Protein AF-0000000068845539 (afdb_homodimer)

Foldseek 3Di:
DDPPPVPPDDDKDKDKDKDAQAFAADPCLLVVHDDPDPDDPHDNDCVRASVSVVLVLLLPAQAEKEWQAAFAQAVSVLVSQLVCVVNVHQYEYEYAPVRCPDPRGCNVVQCPRHNYHYFHQPDDVDTSHFGWMAGNLFKIKGWNAGNHPCSHHPDIIMIMIIGPPNPVSVVVVVVSVVSVVVRD/DDDPPVPPDDDKDKDKFKDAAAFAADPCLLVVHDDPDPDDPHDNDCVRASVSVVLVLLLPAQAEKEWQAAFAQAVSVLVSQLVCVVNVHQYEYEYAPVRCPDPRGCNVVQCPRHNYHYFHLPDDVDTSHFGWMAGNLFKIKGWNAHNHPCSHHPDIIMIMIIGPPNPVSVVVVVVSVVSVVVRD

pLDDT: mean 90.89, std 14.42, range [26.91, 98.88]

Organism: Emiliania huxleyi (strain CCMP1516) (NCBI:txid280463)

Structure (mmCIF, N/CA/C/O backbone):
data_AF-0000000068845539-model_v1
#
loop_
_entity.id
_entity.type
_entity.pdbx_description
1 polymer 'Mitochondrial cardiolipin hydrolase'
#
loop_
_atom_site.group_PDB
_atom_site.id
_atom_site.type_symbol
_atom_site.label_atom_id
_atom_site.label_alt_id
_atom_site.label_comp_id
_atom_site.label_asym_id
_atom_site.label_entity_id
_atom_site.label_seq_id
_atom_site.pdbx_PDB_ins_code
_atom_site.Cartn_x
_atom_site.Cartn_y
_atom_site.Cartn_z
_atom_site.occupancy
_atom_site.B_iso_or_equiv
_atom_site.auth_seq_id
_atom_site.auth_comp_id
_atom_site.auth_asym_id
_atom_site.auth_atom_id
_atom_site.pdbx_PDB_model_num
ATOM 1 N N . MET A 1 1 ? -0.002 -26.969 41.156 1 27.47 1 MET A N 1
ATOM 2 C CA . MET A 1 1 ? 0.157 -25.594 40.688 1 27.47 1 MET A CA 1
ATOM 3 C C . MET A 1 1 ? 0.101 -25.516 39.188 1 27.47 1 MET A C 1
ATOM 5 O O . MET A 1 1 ? 0.912 -26.156 38.5 1 27.47 1 MET A O 1
ATOM 9 N N . GLY A 1 2 ? -1.091 -25.406 38.531 1 30.97 2 GLY A N 1
ATOM 10 C CA . GLY A 1 2 ? -1.453 -25.562 37.125 1 30.97 2 GLY A CA 1
ATOM 11 C C . GLY A 1 2 ? -0.935 -24.438 36.25 1 30.97 2 GLY A C 1
ATOM 12 O O . GLY A 1 2 ? -1.212 -23.266 36.5 1 30.97 2 GLY A O 1
ATOM 13 N N . ALA A 1 3 ? 0.259 -24.531 35.656 1 31.83 3 ALA A N 1
ATOM 14 C CA . ALA A 1 3 ? 0.849 -23.641 34.688 1 31.83 3 ALA A CA 1
ATOM 15 C C . ALA A 1 3 ? -0.142 -23.344 33.562 1 31.83 3 ALA A C 1
ATOM 17 O O . ALA A 1 3 ? -0.602 -24.25 32.875 1 31.83 3 ALA A O 1
ATOM 18 N N . CYS A 1 4 ? -1.078 -22.438 33.75 1 31.3 4 CYS A N 1
ATOM 19 C CA . CYS A 1 4 ? -1.944 -21.906 32.719 1 31.3 4 CYS A CA 1
ATOM 20 C C . CYS A 1 4 ? -1.13 -21.5 31.484 1 31.3 4 CYS A C 1
ATOM 22 O O . CYS A 1 4 ? -0.447 -20.469 31.516 1 31.3 4 CYS A O 1
ATOM 24 N N . LEU A 1 5 ? -0.564 -22.359 30.766 1 30.56 5 LEU A N 1
ATOM 25 C CA . LEU A 1 5 ? 0.134 -22.109 29.516 1 30.56 5 LEU A CA 1
ATOM 26 C C . LEU A 1 5 ? -0.761 -21.375 28.531 1 30.56 5 LEU A C 1
ATOM 28 O O . LEU A 1 5 ? -1.795 -21.891 28.109 1 30.56 5 LEU A O 1
ATOM 32 N N . SER A 1 6 ? -1.13 -20.172 28.797 1 38.31 6 SER A N 1
ATOM 33 C CA . SER A 1 6 ? -1.85 -19.359 27.812 1 38.31 6 SER A CA 1
ATOM 34 C C . SER A 1 6 ? -1.287 -19.547 26.422 1 38.31 6 SER A C 1
ATOM 36 O O . SER A 1 6 ? -0.101 -19.312 26.172 1 38.31 6 SER A O 1
ATOM 38 N N . ILE A 1 7 ? -1.643 -20.562 25.75 1 38.97 7 ILE A N 1
ATOM 39 C CA . ILE A 1 7 ? -1.306 -20.969 24.391 1 38.97 7 ILE A CA 1
ATOM 40 C C . ILE A 1 7 ? -1.583 -19.812 23.422 1 38.97 7 ILE A C 1
ATOM 42 O O . ILE A 1 7 ? -2.713 -19.641 22.969 1 38.97 7 ILE A O 1
ATOM 46 N N . ALA A 1 8 ? -1.153 -18.734 23.812 1 43.97 8 ALA A N 1
ATOM 47 C CA . ALA A 1 8 ? -1.311 -17.641 22.844 1 43.97 8 ALA A CA 1
ATOM 48 C C . ALA A 1 8 ? -0.852 -18.078 21.453 1 43.97 8 ALA A C 1
ATOM 50 O O . ALA A 1 8 ? 0.174 -18.75 21.312 1 43.97 8 ALA A O 1
ATOM 51 N N . GLY A 1 9 ? -1.733 -18.422 20.609 1 50.78 9 GLY A N 1
ATOM 52 C CA . GLY A 1 9 ? -1.377 -18.781 19.234 1 50.78 9 GLY A CA 1
ATOM 53 C C . GLY A 1 9 ? -0.26 -17.922 18.672 1 50.78 9 GLY A C 1
ATOM 54 O O . GLY A 1 9 ? 0.133 -16.922 19.281 1 50.78 9 GLY A O 1
ATOM 55 N N . PRO A 1 10 ? 0.421 -18.578 17.828 1 59.12 10 PRO A N 1
ATOM 56 C CA . PRO A 1 10 ? 1.58 -17.875 17.281 1 59.12 10 PRO A CA 1
ATOM 57 C C . PRO A 1 10 ? 1.23 -16.484 16.766 1 59.12 10 PRO A C 1
ATOM 59 O O . PRO A 1 10 ? 0.095 -16.234 16.359 1 59.12 10 PRO A O 1
ATOM 62 N N . LEU A 1 11 ? 1.991 -15.484 17.047 1 68.75 11 LEU A N 1
ATOM 63 C CA . LEU A 1 11 ? 1.878 -14.109 16.578 1 68.75 11 LEU A CA 1
ATOM 64 C C . LEU A 1 11 ? 1.738 -14.062 15.062 1 68.75 11 LEU A C 1
ATOM 66 O O . LEU A 1 11 ? 2.336 -14.883 14.359 1 68.75 11 LEU A O 1
ATOM 70 N N . PRO A 1 12 ? 0.832 -13.297 14.633 1 80.69 12 PRO A N 1
ATOM 71 C CA . PRO A 1 12 ? 0.736 -13.141 13.18 1 80.69 12 PRO A CA 1
ATOM 72 C C . PRO A 1 12 ? 2.09 -12.891 12.516 1 80.69 12 PRO A C 1
ATOM 74 O O . PRO A 1 12 ? 2.959 -12.242 13.117 1 80.69 12 PRO A O 1
ATOM 77 N N . GLN A 1 13 ? 2.207 -13.492 11.398 1 89.19 13 GLN A N 1
ATOM 78 C CA . GLN A 1 13 ? 3.348 -13.203 10.539 1 89.19 13 GLN A CA 1
ATOM 79 C C . GLN A 1 13 ? 2.998 -12.148 9.5 1 89.19 13 GLN A C 1
ATOM 81 O O . GLN A 1 13 ? 2.037 -12.305 8.742 1 89.19 13 GLN A O 1
ATOM 86 N N . GLN A 1 14 ? 3.768 -11.117 9.516 1 95.62 14 GLN A N 1
ATOM 87 C CA . GLN A 1 14 ? 3.471 -10.008 8.609 1 95.62 14 GLN A CA 1
ATOM 88 C C . GLN A 1 14 ? 4.738 -9.492 7.945 1 95.62 14 GLN A C 1
ATOM 90 O O . GLN A 1 14 ? 5.801 -9.445 8.57 1 95.62 14 GLN A O 1
ATOM 95 N N . ARG A 1 15 ? 4.609 -9.164 6.707 1 97.06 15 ARG A N 1
ATOM 96 C CA . ARG A 1 15 ? 5.691 -8.516 5.973 1 97.06 15 ARG A CA 1
ATOM 97 C C . ARG A 1 15 ? 5.145 -7.688 4.812 1 97.06 15 ARG A C 1
ATOM 99 O O . ARG A 1 15 ? 3.996 -7.859 4.406 1 97.06 15 ARG A O 1
ATOM 106 N N . ALA A 1 16 ? 5.996 -6.84 4.332 1 98.69 16 ALA A N 1
ATOM 107 C CA . ALA A 1 16 ? 5.613 -5.977 3.217 1 98.69 16 ALA A CA 1
ATOM 108 C C . ALA A 1 16 ? 6.516 -6.207 2.01 1 98.69 16 ALA A C 1
ATOM 110 O O . ALA A 1 16 ? 7.684 -6.582 2.16 1 98.69 16 ALA A O 1
ATOM 111 N N . LEU A 1 17 ? 6.012 -6.02 0.882 1 98.69 17 LEU A N 1
ATOM 112 C CA . LEU A 1 17 ? 6.719 -5.926 -0.389 1 98.69 17 LEU A CA 1
ATOM 113 C C . LEU A 1 17 ? 6.559 -4.539 -0.999 1 98.69 17 LEU A C 1
ATOM 115 O O . LEU A 1 17 ? 5.48 -3.947 -0.936 1 98.69 17 LEU A O 1
ATOM 119 N N . PHE A 1 18 ? 7.633 -4.086 -1.565 1 98.69 18 PHE A N 1
ATOM 120 C CA . PHE A 1 18 ? 7.578 -2.771 -2.191 1 98.69 18 PHE A CA 1
ATOM 121 C C . PHE A 1 18 ? 8.055 -2.842 -3.639 1 98.69 18 PHE A C 1
ATOM 123 O O . PHE A 1 18 ? 8.898 -3.666 -3.982 1 98.69 18 PHE A O 1
ATOM 130 N N . PHE A 1 19 ? 7.48 -1.982 -4.465 1 98.12 19 PHE A N 1
ATOM 131 C CA . PHE A 1 19 ? 7.805 -1.825 -5.879 1 98.12 19 PHE A CA 1
ATOM 132 C C . PHE A 1 19 ? 8.266 -0.401 -6.172 1 98.12 19 PHE A C 1
ATOM 134 O O . PHE A 1 19 ? 8.016 0.511 -5.379 1 98.12 19 PHE A O 1
ATOM 141 N N . PRO A 1 20 ? 8.914 -0.217 -7.184 1 97.31 20 PRO A N 1
ATOM 142 C CA . PRO A 1 20 ? 9.055 -1.126 -8.32 1 97.31 20 PRO A CA 1
ATOM 143 C C . PRO A 1 20 ? 10.211 -2.111 -8.156 1 97.31 20 PRO A C 1
ATOM 145 O O . PRO A 1 20 ? 11.125 -1.867 -7.359 1 97.31 20 PRO A O 1
ATOM 148 N N . ASP A 1 21 ? 10.055 -3.316 -8.922 1 98.06 21 ASP A N 1
ATOM 149 C CA . ASP A 1 21 ? 11.188 -4.207 -9.156 1 98.06 21 ASP A CA 1
ATOM 150 C C . ASP A 1 21 ? 12.102 -3.656 -10.25 1 98.06 21 ASP A C 1
ATOM 152 O O . ASP A 1 21 ? 11.664 -2.875 -11.094 1 98.06 21 ASP A O 1
ATOM 156 N N . ARG A 1 22 ? 13.266 -4.031 -10.211 1 96.44 22 ARG A N 1
ATOM 157 C CA . ARG A 1 22 ? 14.227 -3.588 -11.219 1 96.44 22 ARG A CA 1
ATOM 158 C C . ARG A 1 22 ? 13.938 -4.234 -12.57 1 96.44 22 ARG A C 1
ATOM 160 O O . ARG A 1 22 ? 14.172 -3.631 -13.617 1 96.44 22 ARG A O 1
ATOM 167 N N . ALA A 1 23 ? 13.508 -5.504 -12.523 1 97.38 23 ALA A N 1
ATOM 168 C CA . ALA A 1 23 ? 13.227 -6.266 -13.742 1 97.38 23 ALA A CA 1
ATOM 169 C C . ALA A 1 23 ? 12.164 -7.332 -13.492 1 97.38 23 ALA A C 1
ATOM 171 O O . ALA A 1 23 ? 11.898 -7.695 -12.344 1 97.38 23 ALA A O 1
ATOM 172 N N . MET A 1 24 ? 11.594 -7.691 -14.578 1 97.62 24 MET A N 1
ATOM 173 C CA . MET A 1 24 ? 10.719 -8.852 -14.477 1 97.62 24 MET A CA 1
ATOM 174 C C . MET A 1 24 ? 11.516 -10.109 -14.148 1 97.62 24 MET A C 1
ATOM 176 O O . MET A 1 24 ? 12.703 -10.195 -14.453 1 97.62 24 MET A O 1
ATOM 180 N N . PRO A 1 25 ? 10.867 -11.156 -13.562 1 97.38 25 PRO A N 1
ATOM 181 C CA . PRO A 1 25 ? 11.578 -12.391 -13.234 1 97.38 25 PRO A CA 1
ATOM 182 C C . PRO A 1 25 ? 11.867 -13.25 -14.469 1 97.38 25 PRO A C 1
ATOM 184 O O . PRO A 1 25 ? 11.039 -13.32 -15.383 1 97.38 25 PRO A O 1
ATOM 187 N N . CYS A 1 26 ? 13.016 -13.914 -14.352 1 97.25 26 CYS A N 1
ATOM 188 C CA . CYS A 1 26 ? 13.344 -14.922 -15.359 1 97.25 26 CYS A CA 1
ATOM 189 C C . CYS A 1 26 ? 12.383 -16.094 -15.273 1 97.25 26 CYS A C 1
ATOM 191 O O . CYS A 1 26 ? 12.133 -16.625 -14.195 1 97.25 26 CYS A O 1
ATOM 193 N N . ARG A 1 27 ? 11.938 -16.453 -16.469 1 93.19 27 ARG A N 1
ATOM 194 C CA . ARG A 1 27 ? 10.953 -17.531 -16.516 1 93.19 27 ARG A CA 1
ATOM 195 C C . ARG A 1 27 ? 11.523 -18.828 -15.953 1 93.19 27 ARG A C 1
ATOM 197 O O . ARG A 1 27 ? 10.828 -19.578 -15.273 1 93.19 27 ARG A O 1
ATOM 204 N N . GLN A 1 28 ? 12.758 -19.141 -16.203 1 94.31 28 GLN A N 1
ATOM 205 C CA . GLN A 1 28 ? 13.422 -20.328 -15.68 1 94.31 28 GLN A CA 1
ATOM 206 C C . GLN A 1 28 ? 13.586 -20.25 -14.164 1 94.31 28 GLN A C 1
ATOM 208 O O . GLN A 1 28 ? 13.406 -21.234 -13.461 1 94.31 28 GLN A O 1
ATOM 213 N N . ALA A 1 29 ? 13.93 -19.078 -13.758 1 93.81 29 ALA A N 1
ATOM 214 C CA . ALA A 1 29 ? 14.078 -18.875 -12.32 1 93.81 29 ALA A CA 1
ATOM 215 C C . ALA A 1 29 ? 12.758 -19.109 -11.594 1 93.81 29 ALA A C 1
ATOM 217 O O . ALA A 1 29 ? 12.734 -19.656 -10.484 1 93.81 29 ALA A O 1
ATOM 218 N N . LEU A 1 30 ? 11.703 -18.672 -12.195 1 94.19 30 LEU A N 1
ATOM 219 C CA . LEU A 1 30 ? 10.391 -18.859 -11.594 1 94.19 30 LEU A CA 1
ATOM 220 C C . LEU A 1 30 ? 10.062 -20.344 -11.445 1 94.19 30 LEU A C 1
ATOM 222 O O . LEU A 1 30 ? 9.359 -20.734 -10.516 1 94.19 30 LEU A O 1
ATOM 226 N N . LYS A 1 31 ? 10.633 -21.109 -12.336 1 91.5 31 LYS A N 1
ATOM 227 C CA . LYS A 1 31 ? 10.375 -22.547 -12.312 1 91.5 31 LYS A CA 1
ATOM 228 C C . LYS A 1 31 ? 11.414 -23.281 -11.461 1 91.5 31 LYS A C 1
ATOM 230 O O . LYS A 1 31 ? 11.398 -24.5 -11.367 1 91.5 31 LYS A O 1
ATOM 235 N N . GLY A 1 32 ? 12.297 -22.547 -10.93 1 90.69 32 GLY A N 1
ATOM 236 C CA . GLY A 1 32 ? 13.359 -23.156 -10.141 1 90.69 32 GLY A CA 1
ATOM 237 C C . GLY A 1 32 ? 14.406 -23.844 -10.984 1 90.69 32 GLY A C 1
ATOM 238 O O . GLY A 1 32 ? 15.086 -24.766 -10.516 1 90.69 32 GLY A O 1
ATOM 239 N N . GLN A 1 33 ? 14.508 -23.516 -12.242 1 92.5 33 GLN A N 1
ATOM 240 C CA . GLN A 1 33 ? 15.461 -24.094 -13.188 1 92.5 33 GLN A CA 1
ATOM 241 C C . GLN A 1 33 ? 16.578 -23.109 -13.516 1 92.5 33 GLN A C 1
ATOM 243 O O . GLN A 1 33 ? 16.406 -21.906 -13.391 1 92.5 33 GLN A O 1
ATOM 248 N N . PRO A 1 34 ? 17.688 -23.703 -13.883 1 91.88 34 PRO A N 1
ATOM 249 C CA . PRO A 1 34 ? 18.781 -22.812 -14.273 1 91.88 34 PRO A CA 1
ATOM 250 C C . PRO A 1 34 ? 18.5 -22.062 -15.57 1 91.88 34 PRO A C 1
ATOM 252 O O . PRO A 1 34 ? 17.938 -22.641 -16.5 1 91.88 34 PRO A O 1
ATOM 255 N N . CYS A 1 35 ? 18.875 -20.766 -15.531 1 92.5 35 CYS A N 1
ATOM 256 C CA . CYS A 1 35 ? 18.75 -19.938 -16.734 1 92.5 35 CYS A CA 1
ATOM 257 C C . CYS A 1 35 ? 19.844 -20.266 -17.734 1 92.5 35 CYS A C 1
ATOM 259 O O . CYS A 1 35 ? 21.016 -20.359 -17.359 1 92.5 35 CYS A O 1
ATOM 261 N N . ARG A 1 36 ? 19.438 -20.375 -19.125 1 89.69 36 ARG A N 1
ATOM 262 C CA . ARG A 1 36 ? 20.406 -20.75 -20.156 1 89.69 36 ARG A CA 1
ATOM 263 C C . ARG A 1 36 ? 20.938 -19.531 -20.891 1 89.69 36 ARG A C 1
ATOM 265 O O . ARG A 1 36 ? 21.859 -19.641 -21.703 1 89.69 36 ARG A O 1
ATOM 272 N N . ARG A 1 37 ? 20.453 -18.438 -20.516 1 91.94 37 ARG A N 1
ATOM 273 C CA . ARG A 1 37 ? 20.906 -17.203 -21.188 1 91.94 37 ARG A CA 1
ATOM 274 C C . ARG A 1 37 ? 22.141 -16.641 -20.5 1 91.94 37 ARG A C 1
ATOM 276 O O . ARG A 1 37 ? 22.172 -16.5 -19.281 1 91.94 37 ARG A O 1
ATOM 283 N N . LYS A 1 38 ? 23.125 -16.375 -21.234 1 88.31 38 LYS A N 1
ATOM 284 C CA . LYS A 1 38 ? 24.375 -15.844 -20.703 1 88.31 38 LYS A CA 1
ATOM 285 C C . LYS A 1 38 ? 24.203 -14.422 -20.188 1 88.31 38 LYS A C 1
ATOM 287 O O . LYS A 1 38 ? 24.828 -14.031 -19.203 1 88.31 38 LYS A O 1
ATOM 292 N N . HIS A 1 39 ? 23.312 -13.633 -20.766 1 92 39 HIS A N 1
ATOM 293 C CA . HIS A 1 39 ? 23.094 -12.242 -20.375 1 92 39 HIS A CA 1
ATOM 294 C C . HIS A 1 39 ? 21.594 -11.953 -20.203 1 92 39 HIS A C 1
ATOM 296 O O . HIS A 1 39 ? 21.078 -10.984 -20.766 1 92 39 HIS A O 1
ATOM 302 N N . CYS A 1 40 ? 21.125 -12.734 -19.281 1 94.81 40 CYS A N 1
ATOM 303 C CA . CYS A 1 40 ? 19.703 -12.555 -19.031 1 94.81 40 CYS A CA 1
ATOM 304 C C . CYS A 1 40 ? 19.453 -11.273 -18.25 1 94.81 40 CYS A C 1
ATOM 306 O O . CYS A 1 40 ? 20.047 -11.062 -17.188 1 94.81 40 CYS A O 1
ATOM 308 N N . THR A 1 41 ? 18.547 -10.352 -18.75 1 94.88 41 THR A N 1
ATOM 309 C CA . THR A 1 41 ? 18.266 -9.07 -18.109 1 94.88 41 THR A CA 1
ATOM 310 C C . THR A 1 41 ? 17.125 -9.195 -17.109 1 94.88 41 THR A C 1
ATOM 312 O O . THR A 1 41 ? 16.781 -8.227 -16.438 1 94.88 41 THR A O 1
ATOM 315 N N . TYR A 1 42 ? 16.641 -10.398 -17 1 96.12 42 TYR A N 1
ATOM 316 C CA . TYR A 1 42 ? 15.555 -10.641 -16.047 1 96.12 42 TYR A CA 1
ATOM 317 C C . TYR A 1 42 ? 16.109 -10.945 -14.664 1 96.12 42 TYR A C 1
ATOM 319 O O . TYR A 1 42 ? 17.297 -11.234 -14.508 1 96.12 42 TYR A O 1
ATOM 327 N N . GLU A 1 43 ? 15.266 -10.859 -13.617 1 96.62 43 GLU A N 1
ATOM 328 C CA . GLU A 1 43 ? 15.688 -11.086 -12.234 1 96.62 43 GLU A CA 1
ATOM 329 C C . GLU A 1 43 ? 15.68 -12.57 -11.898 1 96.62 43 GLU A C 1
ATOM 331 O O . GLU A 1 43 ? 14.727 -13.281 -12.219 1 96.62 43 GLU A O 1
ATOM 336 N N . HIS A 1 44 ? 16.766 -13.008 -11.211 1 95.75 44 HIS A N 1
ATOM 337 C CA . HIS A 1 44 ? 16.922 -14.422 -10.891 1 95.75 44 HIS A CA 1
ATOM 338 C C . HIS A 1 44 ? 16.828 -14.664 -9.391 1 95.75 44 HIS A C 1
ATOM 340 O O . HIS A 1 44 ? 16.656 -15.797 -8.945 1 95.75 44 HIS A O 1
ATOM 346 N N . ASP A 1 45 ? 17.016 -13.656 -8.609 1 94.31 45 ASP A N 1
ATOM 347 C CA . ASP A 1 45 ? 17.062 -13.742 -7.152 1 94.31 45 ASP A CA 1
ATOM 348 C C . ASP A 1 45 ? 15.703 -13.383 -6.539 1 94.31 45 ASP A C 1
ATOM 350 O O . ASP A 1 45 ? 15.32 -12.211 -6.523 1 94.31 45 ASP A O 1
ATOM 354 N N . ALA A 1 46 ? 15.078 -14.359 -5.938 1 93.56 46 ALA A N 1
ATOM 355 C CA . ALA A 1 46 ? 13.758 -14.172 -5.352 1 93.56 46 ALA A CA 1
ATOM 356 C C . ALA A 1 46 ? 13.789 -13.125 -4.246 1 93.56 46 ALA A C 1
ATOM 358 O O . ALA A 1 46 ? 12.812 -12.406 -4.031 1 93.56 46 ALA A O 1
ATOM 359 N N . SER A 1 47 ? 14.891 -12.992 -3.561 1 93.38 47 SER A N 1
ATOM 360 C CA . SER A 1 47 ? 15.008 -12.031 -2.467 1 93.38 47 SER A CA 1
ATOM 361 C C . SER A 1 47 ? 15.039 -10.602 -2.988 1 93.38 47 SER A C 1
ATOM 363 O O . SER A 1 47 ? 14.789 -9.656 -2.238 1 93.38 47 SER A O 1
ATOM 365 N N . ARG A 1 48 ? 15.242 -10.438 -4.309 1 94.31 48 ARG A N 1
ATOM 366 C CA . ARG A 1 48 ? 15.367 -9.102 -4.887 1 94.31 48 ARG A CA 1
ATOM 367 C C . ARG A 1 48 ? 14.148 -8.75 -5.727 1 94.31 48 ARG A C 1
ATOM 369 O O . ARG A 1 48 ? 14.094 -7.68 -6.336 1 94.31 48 ARG A O 1
ATOM 376 N N . SER A 1 49 ? 13.227 -9.68 -5.77 1 97.81 49 SER A N 1
ATOM 377 C CA . SER A 1 49 ? 12.023 -9.461 -6.566 1 97.81 49 SER A CA 1
ATOM 378 C C . SER A 1 49 ? 10.766 -9.57 -5.715 1 97.81 49 SER A C 1
ATOM 380 O O . SER A 1 49 ? 10.406 -10.656 -5.262 1 97.81 49 SER A O 1
ATOM 382 N N . SER A 1 50 ? 10.188 -8.414 -5.516 1 98.62 50 SER A N 1
ATOM 383 C CA . SER A 1 50 ? 8.906 -8.422 -4.816 1 98.62 50 SER A CA 1
ATOM 384 C C . SER A 1 50 ? 7.879 -9.273 -5.551 1 98.62 50 SER A C 1
ATOM 386 O O . SER A 1 50 ? 7.07 -9.961 -4.922 1 98.62 50 SER A O 1
ATOM 388 N N . LEU A 1 51 ? 7.93 -9.234 -6.879 1 98.69 51 LEU A N 1
ATOM 389 C CA . LEU A 1 51 ? 6.988 -10.039 -7.652 1 98.69 51 LEU A CA 1
ATOM 390 C C . LEU A 1 51 ? 7.203 -11.523 -7.398 1 98.69 51 LEU A C 1
ATOM 392 O O . LEU A 1 51 ? 6.242 -12.273 -7.223 1 98.69 51 LEU A O 1
ATOM 396 N N . MET A 1 52 ? 8.453 -11.969 -7.371 1 98.31 52 MET A N 1
ATOM 397 C CA . MET A 1 52 ? 8.727 -13.383 -7.121 1 98.31 52 MET A CA 1
ATOM 398 C C . MET A 1 52 ? 8.211 -13.797 -5.746 1 98.31 52 MET A C 1
ATOM 400 O O . MET A 1 52 ? 7.691 -14.906 -5.578 1 98.31 52 MET A O 1
ATOM 404 N N . GLN A 1 53 ? 8.328 -12.938 -4.848 1 98.25 53 GLN A N 1
ATOM 405 C CA . GLN A 1 53 ? 7.852 -13.227 -3.5 1 98.25 53 GLN A CA 1
ATOM 406 C C . GLN A 1 53 ? 6.328 -13.273 -3.453 1 98.25 53 GLN A C 1
ATOM 408 O O . GLN A 1 53 ? 5.754 -14.117 -2.76 1 98.25 53 GLN A O 1
ATOM 413 N N . LEU A 1 54 ? 5.719 -12.375 -4.125 1 98.56 54 LEU A N 1
ATOM 414 C CA . LEU A 1 54 ? 4.266 -12.391 -4.207 1 98.56 54 LEU A CA 1
ATOM 415 C C . LEU A 1 54 ? 3.768 -13.656 -4.891 1 98.56 54 LEU A C 1
ATOM 417 O O . LEU A 1 54 ? 2.811 -14.281 -4.43 1 98.56 54 LEU A O 1
ATOM 421 N N . LEU A 1 55 ? 4.387 -14.039 -5.938 1 98.5 55 LEU A N 1
ATOM 422 C CA . LEU A 1 55 ? 4.02 -15.242 -6.672 1 98.5 55 LEU A CA 1
ATOM 423 C C . LEU A 1 55 ? 4.156 -16.484 -5.793 1 98.5 55 LEU A C 1
ATOM 425 O O . LEU A 1 55 ? 3.367 -17.422 -5.906 1 98.5 55 LEU A O 1
ATOM 429 N N . ALA A 1 56 ? 5.191 -16.469 -4.949 1 97.75 56 ALA A N 1
ATOM 430 C CA . ALA A 1 56 ? 5.371 -17.594 -4.027 1 97.75 56 ALA A CA 1
ATOM 431 C C . ALA A 1 56 ? 4.195 -17.703 -3.062 1 97.75 56 ALA A C 1
ATOM 433 O O . ALA A 1 56 ? 3.738 -18.812 -2.756 1 97.75 56 ALA A O 1
ATOM 434 N N . VAL A 1 57 ? 3.676 -16.625 -2.564 1 98.06 57 VAL A N 1
ATOM 435 C CA . VAL A 1 57 ? 2.545 -16.609 -1.644 1 98.06 57 VAL A CA 1
ATOM 436 C C . VAL A 1 57 ? 1.298 -17.141 -2.342 1 98.06 57 VAL A C 1
ATOM 438 O O . VAL A 1 57 ? 0.566 -17.953 -1.78 1 98.06 57 VAL A O 1
ATOM 441 N N . ILE A 1 58 ? 1.075 -16.672 -3.562 1 98.19 58 ILE A N 1
ATOM 442 C CA . ILE A 1 58 ? -0.07 -17.141 -4.344 1 98.19 58 ILE A CA 1
ATOM 443 C C . ILE A 1 58 ? 0.075 -18.625 -4.652 1 98.19 58 ILE A C 1
ATOM 445 O O . ILE A 1 58 ? -0.898 -19.375 -4.574 1 98.19 58 ILE A O 1
ATOM 449 N N . GLY A 1 59 ? 1.302 -19 -4.922 1 97.62 59 GLY A N 1
ATOM 450 C CA . GLY A 1 59 ? 1.598 -20.375 -5.258 1 97.62 59 GLY A CA 1
ATOM 451 C C . GLY A 1 59 ? 1.404 -21.328 -4.09 1 97.62 59 GLY A C 1
ATOM 452 O O . GLY A 1 59 ? 1.265 -22.531 -4.285 1 97.62 59 GLY A O 1
ATOM 453 N N . ASP A 1 60 ? 1.327 -20.844 -2.939 1 97.25 60 ASP A N 1
ATOM 454 C CA . ASP A 1 60 ? 1.196 -21.656 -1.736 1 97.25 60 ASP A CA 1
ATOM 455 C C . ASP A 1 60 ? -0.25 -22.109 -1.53 1 97.25 60 ASP A C 1
ATOM 457 O O . ASP A 1 60 ? -0.524 -22.984 -0.704 1 97.25 60 ASP A O 1
ATOM 461 N N . ALA A 1 61 ? -1.173 -21.547 -2.283 1 98.5 61 ALA A N 1
ATOM 462 C CA . ALA A 1 61 ? -2.572 -21.938 -2.15 1 98.5 61 ALA A CA 1
ATOM 463 C C . ALA A 1 61 ? -2.746 -23.438 -2.4 1 98.5 61 ALA A C 1
ATOM 465 O O . ALA A 1 61 ? -2.215 -23.969 -3.373 1 98.5 61 ALA A O 1
ATOM 466 N N . THR A 1 62 ? -3.566 -24.094 -1.575 1 98.56 62 THR A N 1
ATOM 467 C CA . THR A 1 62 ? -3.773 -25.531 -1.717 1 98.56 62 THR A CA 1
ATOM 468 C C . THR A 1 62 ? -5.258 -25.859 -1.854 1 98.56 62 THR A C 1
ATOM 470 O O . THR A 1 62 ? -5.625 -26.891 -2.42 1 98.56 62 THR A O 1
ATOM 473 N N . THR A 1 63 ? -6.141 -25.016 -1.328 1 98.56 63 THR A N 1
ATOM 474 C CA . THR A 1 63 ? -7.566 -25.328 -1.354 1 98.56 63 THR A CA 1
ATOM 475 C C . THR A 1 63 ? -8.344 -24.219 -2.059 1 98.56 63 THR A C 1
ATOM 477 O O . THR A 1 63 ? -9.156 -24.484 -2.945 1 98.56 63 THR A O 1
ATOM 480 N N . THR A 1 64 ? -8.125 -22.938 -1.61 1 98.81 64 THR A N 1
ATOM 481 C CA . THR A 1 64 ? -8.875 -21.828 -2.182 1 98.81 64 THR A CA 1
ATOM 482 C C . THR A 1 64 ? -7.957 -20.641 -2.467 1 98.81 64 THR A C 1
ATOM 484 O O . THR A 1 64 ? -6.949 -20.453 -1.783 1 98.81 64 THR A O 1
ATOM 487 N N . LEU A 1 65 ? -8.242 -19.906 -3.439 1 98.88 65 LEU A N 1
ATOM 488 C CA . LEU A 1 65 ? -7.652 -18.625 -3.797 1 98.88 65 LEU A CA 1
ATOM 489 C C . LEU A 1 65 ? -8.727 -17.625 -4.234 1 98.88 65 LEU A C 1
ATOM 491 O O . LEU A 1 65 ? -9.367 -17.812 -5.27 1 98.88 65 LEU A O 1
ATOM 495 N N . ASP A 1 66 ? -9.039 -16.625 -3.428 1 98.88 66 ASP A N 1
ATOM 496 C CA . ASP A 1 66 ? -9.984 -15.555 -3.74 1 98.88 66 ASP A CA 1
ATOM 497 C C . ASP A 1 66 ? -9.25 -14.25 -4.059 1 98.88 66 ASP A C 1
ATOM 499 O O . ASP A 1 66 ? -8.508 -13.727 -3.225 1 98.88 66 ASP A O 1
ATOM 503 N N . VAL A 1 67 ? -9.438 -13.75 -5.25 1 98.5 67 VAL A N 1
ATOM 504 C CA . VAL A 1 67 ? -8.742 -12.562 -5.734 1 98.5 67 VAL A CA 1
ATOM 505 C C . VAL A 1 67 ? -9.75 -11.469 -6.055 1 98.5 67 VAL A C 1
ATOM 507 O O . VAL A 1 67 ? -10.719 -11.695 -6.785 1 98.5 67 VAL A O 1
ATOM 510 N N . CYS A 1 68 ? -9.586 -10.289 -5.516 1 97.94 68 CYS A N 1
ATOM 511 C CA . CYS A 1 68 ? -10.406 -9.109 -5.777 1 97.94 68 CYS A CA 1
ATOM 512 C C . CYS A 1 68 ? -9.539 -7.918 -6.16 1 97.94 68 CYS A C 1
ATOM 514 O O . CYS A 1 68 ? -8.93 -7.285 -5.293 1 97.94 68 CYS A O 1
ATOM 516 N N . VAL A 1 69 ? -9.461 -7.625 -7.473 1 96.56 69 VAL A N 1
ATOM 517 C CA . VAL A 1 69 ? -8.508 -6.621 -7.945 1 96.56 69 VAL A CA 1
ATOM 518 C C . VAL A 1 69 ? -9.148 -5.785 -9.047 1 96.56 69 VAL A C 1
ATOM 520 O O . VAL A 1 69 ? -10.102 -6.227 -9.703 1 96.56 69 VAL A O 1
ATOM 523 N N . PHE A 1 70 ? -8.578 -4.613 -9.289 1 94.25 70 PHE A N 1
ATOM 524 C CA . PHE A 1 70 ? -9.039 -3.668 -10.297 1 94.25 70 PHE A CA 1
ATOM 525 C C . PHE A 1 70 ? -8.781 -4.211 -11.703 1 94.25 70 PHE A C 1
ATOM 527 O O . PHE A 1 70 ? -9.664 -4.152 -12.562 1 94.25 70 PHE A O 1
ATOM 534 N N . THR A 1 71 ? -7.574 -4.734 -11.867 1 92.5 71 THR A N 1
ATOM 535 C CA . THR A 1 71 ? -7.203 -5.242 -13.18 1 92.5 71 THR A CA 1
ATOM 536 C C . THR A 1 71 ? -6.066 -6.254 -13.07 1 92.5 71 THR A C 1
ATOM 538 O O . THR A 1 71 ? -5.383 -6.316 -12.047 1 92.5 71 THR A O 1
ATOM 541 N N . ILE A 1 72 ? -6.039 -7.145 -14.102 1 94.62 72 ILE A N 1
ATOM 542 C CA . ILE A 1 72 ? -4.957 -8.117 -14.227 1 94.62 72 ILE A CA 1
ATOM 543 C C . ILE A 1 72 ? -4.371 -8.047 -15.641 1 94.62 72 ILE A C 1
ATOM 545 O O . ILE A 1 72 ? -4.926 -8.617 -16.578 1 94.62 72 ILE A O 1
ATOM 549 N N . THR A 1 73 ? -3.15 -7.426 -15.664 1 94.5 73 THR A N 1
ATOM 550 C CA . THR A 1 73 ? -2.469 -7.359 -16.953 1 94.5 73 THR A CA 1
ATOM 551 C C . THR A 1 73 ? -1.014 -7.801 -16.812 1 94.5 73 THR A C 1
ATOM 553 O O . THR A 1 73 ? -0.215 -7.617 -17.734 1 94.5 73 THR A O 1
ATOM 556 N N . CYS A 1 74 ? -0.688 -8.32 -15.719 1 96.12 74 CYS A N 1
ATOM 557 C CA . CYS A 1 74 ? 0.602 -8.969 -15.516 1 96.12 74 CYS A CA 1
ATOM 558 C C . CYS A 1 74 ? 0.509 -10.469 -15.797 1 96.12 74 CYS A C 1
ATOM 560 O O . CYS A 1 74 ? -0.095 -11.211 -15.023 1 96.12 74 CYS A O 1
ATOM 562 N N . ASN A 1 75 ? 1.186 -10.875 -16.781 1 95.38 75 ASN A N 1
ATOM 563 C CA . ASN A 1 75 ? 1.088 -12.266 -17.219 1 95.38 75 ASN A CA 1
ATOM 564 C C . ASN A 1 75 ? 1.526 -13.234 -16.125 1 95.38 75 ASN A C 1
ATOM 566 O O . ASN A 1 75 ? 0.956 -14.312 -15.977 1 95.38 75 ASN A O 1
ATOM 570 N N . GLU A 1 76 ? 2.588 -12.859 -15.438 1 96.69 76 GLU A N 1
ATOM 571 C CA . GLU A 1 76 ? 3.113 -13.727 -14.383 1 96.69 76 GLU A CA 1
ATOM 572 C C . GLU A 1 76 ? 2.068 -13.977 -13.305 1 96.69 76 GLU A C 1
ATOM 574 O O . GLU A 1 76 ? 1.954 -15.094 -12.789 1 96.69 76 GLU A O 1
ATOM 579 N N . LEU A 1 77 ? 1.3 -13 -12.992 1 97.69 77 LEU A N 1
ATOM 580 C CA . LEU A 1 77 ? 0.258 -13.141 -11.984 1 97.69 77 LEU A CA 1
ATOM 581 C C . LEU A 1 77 ? -0.919 -13.945 -12.523 1 97.69 77 LEU A C 1
ATOM 583 O O . LEU A 1 77 ? -1.481 -14.789 -11.812 1 97.69 77 LEU A O 1
ATOM 587 N N . ALA A 1 78 ? -1.318 -13.68 -13.766 1 96.81 78 ALA A N 1
ATOM 588 C CA . ALA A 1 78 ? -2.365 -14.477 -14.398 1 96.81 78 ALA A CA 1
ATOM 589 C C . ALA A 1 78 ? -1.971 -15.953 -14.453 1 96.81 78 ALA A C 1
ATOM 591 O O . ALA A 1 78 ? -2.781 -16.828 -14.148 1 96.81 78 ALA A O 1
ATOM 592 N N . ASP A 1 79 ? -0.701 -16.188 -14.781 1 96.81 79 ASP A N 1
ATOM 593 C CA . ASP A 1 79 ? -0.193 -17.562 -14.867 1 96.81 79 ASP A CA 1
ATOM 594 C C . ASP A 1 79 ? -0.218 -18.234 -13.5 1 96.81 79 ASP A C 1
ATOM 596 O O . ASP A 1 79 ? -0.448 -19.453 -13.398 1 96.81 79 ASP A O 1
ATOM 600 N N . ALA A 1 80 ? 0.043 -17.484 -12.516 1 97.75 80 ALA A N 1
ATOM 601 C CA . ALA A 1 80 ? 0.008 -18.031 -11.164 1 97.75 80 ALA A CA 1
ATOM 602 C C . ALA A 1 80 ? -1.404 -18.484 -10.781 1 97.75 80 ALA A C 1
ATOM 604 O O . ALA A 1 80 ? -1.585 -19.5 -10.117 1 97.75 80 ALA A O 1
ATOM 605 N N . ILE A 1 81 ? -2.408 -17.703 -11.141 1 97.81 81 ILE A N 1
ATOM 606 C CA . ILE A 1 81 ? -3.805 -18.047 -10.898 1 97.81 81 ILE A CA 1
ATOM 607 C C . ILE A 1 81 ? -4.152 -19.344 -11.648 1 97.81 81 ILE A C 1
ATOM 609 O O . ILE A 1 81 ? -4.746 -20.25 -11.078 1 97.81 81 ILE A O 1
ATOM 613 N N . ILE A 1 82 ? -3.748 -19.375 -12.914 1 97.56 82 ILE A N 1
ATOM 614 C CA . ILE A 1 82 ? -4.027 -20.547 -13.75 1 97.56 82 ILE A CA 1
ATOM 615 C C . ILE A 1 82 ? -3.359 -21.781 -13.156 1 97.56 82 ILE A C 1
ATOM 617 O O . ILE A 1 82 ? -3.967 -22.844 -13.094 1 97.56 82 ILE A O 1
ATOM 621 N N . ALA A 1 83 ? -2.129 -21.641 -12.734 1 97.69 83 ALA A N 1
ATOM 622 C CA . ALA A 1 83 ? -1.39 -22.75 -12.141 1 97.69 83 ALA A CA 1
ATOM 623 C C . ALA A 1 83 ? -2.084 -23.266 -10.883 1 97.69 83 ALA A C 1
ATOM 625 O O . ALA A 1 83 ? -2.1 -24.469 -10.617 1 97.69 83 ALA A O 1
ATOM 626 N N . ALA A 1 84 ? -2.588 -22.375 -10.086 1 98.25 84 ALA A N 1
ATOM 627 C CA . ALA A 1 84 ? -3.33 -22.766 -8.898 1 98.25 84 ALA A CA 1
ATOM 628 C C . ALA A 1 84 ? -4.551 -23.609 -9.266 1 98.25 84 ALA A C 1
ATOM 630 O O . ALA A 1 84 ? -4.816 -24.641 -8.641 1 98.25 84 ALA A O 1
ATOM 631 N N . ALA A 1 85 ? -5.266 -23.203 -10.266 1 98.06 85 ALA A N 1
ATOM 632 C CA . ALA A 1 85 ? -6.445 -23.922 -10.719 1 98.06 85 ALA A CA 1
ATOM 633 C C . ALA A 1 85 ? -6.074 -25.312 -11.219 1 98.06 85 ALA A C 1
ATOM 635 O O . ALA A 1 85 ? -6.793 -26.281 -10.961 1 98.06 85 ALA A O 1
ATOM 636 N N . LYS A 1 86 ? -4.961 -25.406 -11.875 1 97.38 86 LYS A N 1
ATOM 637 C CA . LYS A 1 86 ? -4.496 -26.703 -12.383 1 97.38 86 LYS A CA 1
ATOM 638 C C . LYS A 1 86 ? -4.164 -27.656 -11.242 1 97.38 86 LYS A C 1
ATOM 640 O O . LYS A 1 86 ? -4.277 -28.875 -11.398 1 97.38 86 LYS A O 1
ATOM 645 N N . ARG A 1 87 ? -3.807 -27.094 -10.133 1 97.94 87 ARG A N 1
ATOM 646 C CA . ARG A 1 87 ? -3.539 -27.891 -8.938 1 97.94 87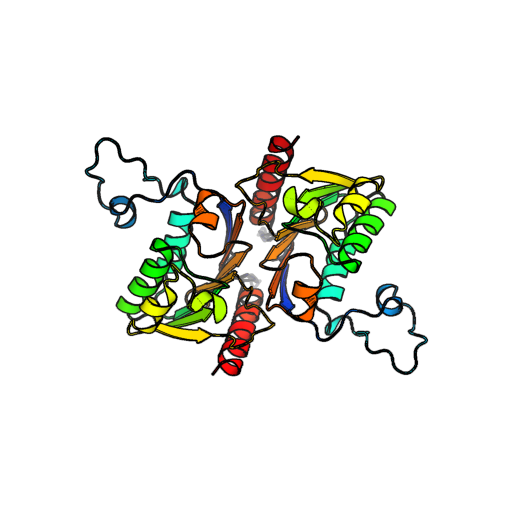 ARG A CA 1
ATOM 647 C C . ARG A 1 87 ? -4.828 -28.188 -8.172 1 97.94 87 ARG A C 1
ATOM 649 O O . ARG A 1 87 ? -4.789 -28.609 -7.016 1 97.94 87 ARG A O 1
ATOM 656 N N . LYS A 1 88 ? -5.961 -27.812 -8.719 1 98.19 88 LYS A N 1
ATOM 657 C CA . LYS A 1 88 ? -7.305 -28.094 -8.219 1 98.19 88 LYS A CA 1
ATOM 658 C C . LYS A 1 88 ? -7.66 -27.156 -7.059 1 98.19 88 LYS A C 1
ATOM 660 O O . LYS A 1 88 ? -8.516 -27.484 -6.234 1 98.19 88 LYS A O 1
ATOM 665 N N . VAL A 1 89 ? -6.926 -26.094 -6.914 1 98.56 89 VAL A N 1
ATOM 666 C CA . VAL A 1 89 ? -7.348 -25.016 -6.023 1 98.56 89 VAL A CA 1
ATOM 667 C C . VAL A 1 89 ? -8.609 -24.359 -6.574 1 98.56 89 VAL A C 1
ATOM 669 O O . VAL A 1 89 ? -8.711 -24.109 -7.777 1 98.56 89 VAL A O 1
ATOM 672 N N . ARG A 1 90 ? -9.664 -24.188 -5.793 1 98.5 90 ARG A N 1
ATOM 673 C CA . ARG A 1 90 ? -10.828 -23.406 -6.211 1 98.5 90 ARG A CA 1
ATOM 674 C C . ARG A 1 90 ? -10.5 -21.922 -6.273 1 98.5 90 ARG A C 1
ATOM 676 O O . ARG A 1 90 ? -10.234 -21.297 -5.242 1 98.5 90 ARG A O 1
ATOM 683 N N . VAL A 1 91 ? -10.531 -21.359 -7.453 1 98.62 91 VAL A N 1
ATOM 684 C CA . VAL A 1 91 ? -10.125 -19.969 -7.641 1 98.62 91 VAL A CA 1
ATOM 685 C C . VAL A 1 91 ? -11.344 -19.109 -7.984 1 98.62 91 VAL A C 1
ATOM 687 O O . VAL A 1 91 ? -12.102 -19.438 -8.906 1 98.62 91 VAL A O 1
ATOM 690 N N . ARG A 1 92 ? -11.609 -18.062 -7.23 1 98.38 92 ARG A N 1
ATOM 691 C CA . ARG A 1 92 ? -12.602 -17.031 -7.531 1 98.38 92 ARG A CA 1
ATOM 692 C C . ARG A 1 92 ? -11.938 -15.68 -7.75 1 98.38 92 ARG A C 1
ATOM 694 O O . ARG A 1 92 ? -11.062 -15.273 -6.984 1 98.38 92 ARG A O 1
ATOM 701 N N . VAL A 1 93 ? -12.305 -15.031 -8.828 1 97.25 93 VAL A N 1
ATOM 702 C CA . VAL A 1 93 ? -11.758 -13.727 -9.156 1 97.25 93 VAL A CA 1
ATOM 703 C C . VAL A 1 93 ? -12.891 -12.719 -9.328 1 97.25 93 VAL A C 1
ATOM 705 O O . VAL A 1 93 ? -13.852 -12.969 -10.062 1 97.25 93 VAL A O 1
ATOM 708 N N . ILE A 1 94 ? -12.805 -11.594 -8.625 1 96.38 94 ILE A N 1
ATOM 709 C CA . ILE A 1 94 ? -13.648 -10.422 -8.852 1 96.38 94 ILE A CA 1
ATOM 710 C C . ILE A 1 94 ? -12.805 -9.289 -9.43 1 96.38 94 ILE A C 1
ATOM 712 O O . ILE A 1 94 ? -11.766 -8.93 -8.867 1 96.38 94 ILE A O 1
ATOM 716 N N . THR A 1 95 ? -13.203 -8.711 -10.508 1 93.75 95 THR A N 1
ATOM 717 C CA . THR A 1 95 ? -12.469 -7.609 -11.125 1 93.75 95 THR A CA 1
ATOM 718 C C . THR A 1 95 ? -13.438 -6.613 -11.766 1 93.75 95 THR A C 1
ATOM 720 O O . THR A 1 95 ? -14.656 -6.785 -11.695 1 93.75 95 THR A O 1
ATOM 723 N N . ASP A 1 96 ? -12.883 -5.523 -12.312 1 88.75 96 ASP A N 1
ATOM 724 C CA . ASP A 1 96 ? -13.664 -4.441 -12.898 1 88.75 96 ASP A CA 1
ATOM 725 C C . ASP A 1 96 ? -14.094 -4.777 -14.32 1 88.75 96 ASP A C 1
ATOM 727 O O . ASP A 1 96 ? -13.297 -5.289 -15.109 1 88.75 96 ASP A O 1
ATOM 731 N N . ASP A 1 97 ? -15.328 -4.469 -14.594 1 77.25 97 ASP A N 1
ATOM 732 C CA . ASP A 1 97 ? -15.906 -4.84 -15.883 1 77.25 97 ASP A CA 1
ATOM 733 C C . ASP A 1 97 ? -15.203 -4.113 -17.031 1 77.25 97 ASP A C 1
ATOM 735 O O . ASP A 1 97 ? -14.836 -4.73 -18.031 1 77.25 97 ASP A O 1
ATOM 739 N N . ILE A 1 98 ? -14.938 -2.9 -16.797 1 73.81 98 ILE A N 1
ATOM 740 C CA . ILE A 1 98 ? -14.312 -2.1 -17.844 1 73.81 98 ILE A CA 1
ATOM 741 C C . ILE A 1 98 ? -12.867 -2.547 -18.031 1 73.81 98 ILE A C 1
ATOM 743 O O . ILE A 1 98 ? -12.406 -2.725 -19.172 1 73.81 98 ILE A O 1
ATOM 747 N N . GLN A 1 99 ? -12.32 -2.898 -17.078 1 76.5 99 GLN A N 1
ATOM 748 C CA . GLN A 1 99 ? -10.922 -3.303 -17.156 1 76.5 99 GLN A CA 1
ATOM 749 C C . GLN A 1 99 ? -10.781 -4.723 -17.688 1 76.5 99 GLN A C 1
ATOM 751 O O . GLN A 1 99 ? -9.781 -5.059 -18.328 1 76.5 99 GLN A O 1
ATOM 756 N N . ALA A 1 100 ? -11.727 -5.465 -17.5 1 79.25 100 ALA A N 1
ATOM 757 C CA . ALA A 1 100 ? -11.68 -6.855 -17.938 1 79.25 100 ALA A CA 1
ATOM 758 C C . ALA A 1 100 ? -11.648 -6.945 -19.469 1 79.25 100 ALA A C 1
ATOM 760 O O . ALA A 1 100 ? -11.148 -7.922 -20.016 1 79.25 100 ALA A O 1
ATOM 761 N N . THR A 1 101 ? -12.141 -5.836 -20.047 1 79.38 101 THR A N 1
ATOM 762 C CA . THR A 1 101 ? -12.234 -5.879 -21.5 1 79.38 101 THR A CA 1
ATOM 763 C C . THR A 1 101 ? -11.18 -4.98 -22.141 1 79.38 101 THR A C 1
ATOM 765 O O . THR A 1 101 ? -11.148 -4.824 -23.359 1 79.38 101 THR A O 1
ATOM 768 N N . SER A 1 102 ? -10.336 -4.48 -21.281 1 77.19 102 SER A N 1
ATOM 769 C CA . SER A 1 102 ? -9.312 -3.58 -21.812 1 77.19 102 SER A CA 1
ATOM 770 C C . SER A 1 102 ? -8.188 -4.355 -22.5 1 77.19 102 SER A C 1
ATOM 772 O O . SER A 1 102 ? -8.016 -5.551 -22.25 1 77.19 102 SER A O 1
ATOM 774 N N . GLN A 1 103 ? -7.5 -3.592 -23.344 1 73.25 103 GLN A N 1
ATOM 775 C CA . GLN A 1 103 ? -6.367 -4.199 -24.031 1 73.25 103 GLN A CA 1
ATOM 776 C C . GLN A 1 103 ? -5.324 -4.699 -23.031 1 73.25 103 GLN A C 1
ATOM 778 O O . GLN A 1 103 ? -4.953 -3.982 -22.109 1 73.25 103 GLN A O 1
ATOM 783 N N . GLY A 1 104 ? -4.98 -6 -23.312 1 75.88 104 GLY A N 1
ATOM 784 C CA . GLY A 1 104 ? -3.924 -6.562 -22.5 1 75.88 104 GLY A CA 1
ATOM 785 C C . GLY A 1 104 ? -4.445 -7.27 -21.25 1 75.88 104 GLY A C 1
ATOM 786 O O . GLY A 1 104 ? -3.674 -7.879 -20.516 1 75.88 104 GLY A O 1
ATOM 787 N N . SER A 1 105 ? -5.672 -7.18 -21.172 1 83 105 SER A N 1
ATOM 788 C CA . SER A 1 105 ? -6.27 -7.84 -20.016 1 83 105 SER A CA 1
ATOM 789 C C . SER A 1 105 ? -6.164 -9.359 -20.125 1 83 105 SER A C 1
ATOM 791 O O . SER A 1 105 ? -6.34 -9.914 -21.203 1 83 105 SER A O 1
ATOM 793 N N . ASP A 1 106 ? -5.906 -9.953 -18.984 1 85.12 106 ASP A N 1
ATOM 794 C CA . ASP A 1 106 ? -5.816 -11.406 -18.906 1 85.12 106 ASP A CA 1
ATOM 795 C C . ASP A 1 106 ? -7.129 -12.016 -18.422 1 85.12 106 ASP A C 1
ATOM 797 O O . ASP A 1 106 ? -7.219 -13.227 -18.219 1 85.12 106 ASP A O 1
ATOM 801 N N . VAL A 1 107 ? -8.023 -11.242 -18.297 1 82.75 107 VAL A N 1
ATOM 802 C CA . VAL A 1 107 ? -9.281 -11.633 -17.656 1 82.75 107 VAL A CA 1
ATOM 803 C C . VAL A 1 107 ? -10.016 -12.633 -18.547 1 82.75 107 VAL A C 1
ATOM 805 O O . VAL A 1 107 ? -10.633 -13.578 -18.031 1 82.75 107 VAL A O 1
ATOM 808 N N . SER A 1 108 ? -9.984 -12.43 -19.812 1 85.56 108 SER A N 1
ATOM 809 C CA . SER A 1 108 ? -10.648 -13.352 -20.734 1 85.56 108 SER A CA 1
ATOM 810 C C . SER A 1 108 ? -10.039 -14.75 -20.641 1 85.56 108 SER A C 1
ATOM 812 O O . SER A 1 108 ? -10.766 -15.75 -20.672 1 85.56 108 SER A O 1
ATOM 814 N N . GLU A 1 109 ? -8.758 -14.82 -20.578 1 89.38 109 GLU A N 1
ATOM 815 C CA . GLU A 1 10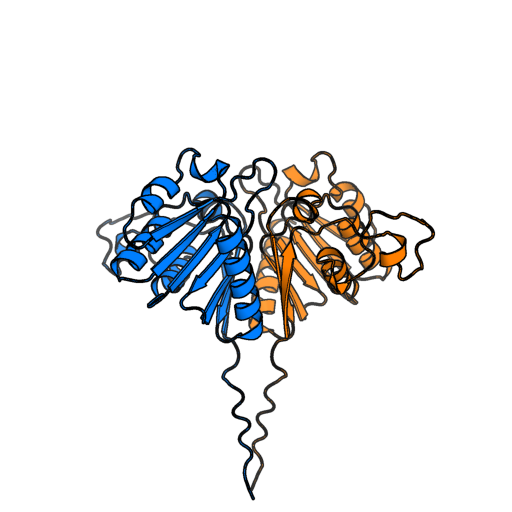9 ? -8.086 -16.109 -20.453 1 89.38 109 GLU A CA 1
ATOM 816 C C . GLU A 1 109 ? -8.43 -16.766 -19.125 1 89.38 109 GLU A C 1
ATOM 818 O O . GLU A 1 109 ? -8.672 -17.984 -19.078 1 89.38 109 GLU A O 1
ATOM 823 N N . LEU A 1 110 ? -8.469 -15.977 -18.125 1 92.19 110 LEU A N 1
ATOM 824 C CA . LEU A 1 110 ? -8.82 -16.5 -16.797 1 92.19 110 LEU A CA 1
ATOM 825 C C . LEU A 1 110 ? -10.242 -17.047 -16.797 1 92.19 110 LEU A C 1
ATOM 827 O O . LEU A 1 110 ? -10.508 -18.094 -16.219 1 92.19 110 LEU A O 1
ATOM 831 N N . ALA A 1 111 ? -11.086 -16.391 -17.453 1 88.94 111 ALA A N 1
ATOM 832 C CA . ALA A 1 111 ? -12.492 -16.781 -17.484 1 88.94 111 ALA A CA 1
ATOM 833 C C . ALA A 1 111 ? -12.672 -18.125 -18.172 1 88.94 111 ALA A C 1
ATOM 835 O O . ALA A 1 111 ? -13.609 -18.875 -17.859 1 88.94 111 ALA A O 1
ATOM 836 N N . ARG A 1 112 ? -11.758 -18.5 -18.984 1 91.69 112 ARG A N 1
ATOM 837 C CA . ARG A 1 112 ? -11.844 -19.75 -19.75 1 91.69 112 ARG A CA 1
ATOM 838 C C . ARG A 1 112 ? -11.086 -20.875 -19.047 1 91.69 112 ARG A C 1
ATOM 840 O O . ARG A 1 112 ? -11.156 -22.031 -19.484 1 91.69 112 ARG A O 1
ATOM 847 N N . THR A 1 113 ? -10.445 -20.562 -18 1 93.31 113 THR A N 1
ATOM 848 C CA . THR A 1 113 ? -9.641 -21.562 -17.297 1 93.31 113 THR A CA 1
ATOM 849 C C . THR A 1 113 ? -10.5 -22.406 -16.359 1 93.31 113 THR A C 1
ATOM 851 O O . THR A 1 113 ? -11.141 -21.875 -15.453 1 93.31 113 THR A O 1
ATOM 854 N N . PRO A 1 114 ? -10.492 -23.75 -16.531 1 94.88 114 PRO A N 1
ATOM 855 C CA . PRO A 1 114 ? -11.219 -24.594 -15.57 1 94.88 114 PRO A CA 1
ATOM 856 C C . PRO A 1 114 ? -10.734 -24.422 -14.133 1 94.88 114 PRO A C 1
ATOM 858 O O . PRO A 1 114 ? -9.523 -24.297 -13.891 1 94.88 114 PRO A O 1
ATOM 861 N N . GLY A 1 115 ? -11.656 -24.266 -13.281 1 96.06 115 GLY A N 1
ATOM 862 C CA . GLY A 1 115 ? -11.312 -24.094 -11.883 1 96.06 115 GLY A CA 1
ATOM 863 C C . GLY A 1 115 ? -11.297 -22.641 -11.438 1 96.06 115 GLY A C 1
ATOM 864 O O . GLY A 1 115 ? -11.227 -22.344 -10.242 1 96.06 115 GLY A O 1
ATOM 865 N N . VAL A 1 116 ? -11.383 -21.766 -12.453 1 96.75 116 VAL A N 1
ATOM 866 C CA . VAL A 1 116 ? -11.453 -20.344 -12.164 1 96.75 116 VAL A CA 1
ATOM 867 C C . VAL A 1 116 ? -12.867 -19.828 -12.414 1 96.75 116 VAL A C 1
ATOM 869 O O . VAL A 1 116 ? -13.43 -20.047 -13.492 1 96.75 116 VAL A O 1
ATOM 872 N N . THR A 1 117 ? -13.516 -19.234 -11.461 1 96.88 117 THR A N 1
ATOM 873 C CA . THR A 1 117 ? -14.781 -18.531 -11.641 1 96.88 117 THR A CA 1
ATOM 874 C C . THR A 1 117 ? -14.586 -17.031 -11.508 1 96.88 117 THR A C 1
ATOM 876 O O . THR A 1 117 ? -14.008 -16.547 -10.531 1 96.88 117 THR A O 1
ATOM 879 N N . LEU A 1 118 ? -15.008 -16.344 -12.484 1 94.5 118 LEU A N 1
ATOM 880 C CA . LEU A 1 118 ? -14.789 -14.898 -12.555 1 94.5 118 LEU A CA 1
ATOM 881 C C . LEU A 1 118 ? -16.109 -14.148 -12.469 1 94.5 118 LEU A C 1
ATOM 883 O O . LEU A 1 118 ? -17.109 -14.57 -13.055 1 94.5 118 LEU A O 1
ATOM 887 N N . ARG A 1 119 ? -16.141 -13 -11.664 1 93.38 119 ARG A N 1
ATOM 888 C CA . ARG A 1 119 ? -17.234 -12.047 -11.625 1 93.38 119 ARG A CA 1
ATOM 889 C C . ARG A 1 119 ? -16.734 -10.617 -11.82 1 93.38 119 ARG A C 1
ATOM 891 O O . ARG A 1 119 ? -15.602 -10.297 -11.453 1 93.38 119 ARG A O 1
ATOM 898 N N . THR A 1 120 ? -17.562 -9.789 -12.391 1 90.25 120 THR A N 1
ATOM 899 C CA . THR A 1 120 ? -17.266 -8.375 -12.57 1 90.25 120 THR A CA 1
ATOM 900 C C . THR A 1 120 ? -18.328 -7.504 -11.922 1 90.25 120 THR A C 1
ATOM 902 O O . THR A 1 120 ? -19.453 -7.965 -11.672 1 90.25 120 THR A O 1
ATOM 905 N N . ASP A 1 121 ? -18.047 -6.219 -11.43 1 82.12 121 ASP A N 1
ATOM 906 C CA . ASP A 1 121 ? -18.953 -5.312 -10.719 1 82.12 121 ASP A CA 1
ATOM 907 C C . ASP A 1 121 ? -20.016 -4.766 -11.664 1 82.12 121 ASP A C 1
ATOM 909 O O . ASP A 1 121 ? -21.078 -4.328 -11.211 1 82.12 121 ASP A O 1
ATOM 913 N N . HIS A 1 122 ? -20.172 -5.016 -12.828 1 73.81 122 HIS A N 1
ATOM 914 C CA . HIS A 1 122 ? -21.141 -4.566 -13.836 1 73.81 122 HIS A CA 1
ATOM 915 C C . HIS A 1 122 ? -21.5 -3.102 -13.625 1 73.81 122 HIS A C 1
ATOM 917 O O . HIS A 1 122 ? -22.609 -2.684 -13.961 1 73.81 122 HIS A O 1
ATOM 923 N N . GLN A 1 123 ? -20.719 -2.352 -12.953 1 70.62 123 GLN A N 1
ATOM 924 C CA . GLN A 1 123 ? -21.062 -0.963 -12.68 1 70.62 123 GLN A CA 1
ATOM 925 C C . GLN A 1 123 ? -20.219 -0.005 -13.508 1 70.62 123 GLN A C 1
ATOM 927 O O . GLN A 1 123 ? -18.984 -0.138 -13.562 1 70.62 123 GLN A O 1
ATOM 932 N N . LYS A 1 124 ? -20.969 0.826 -14.039 1 68.75 124 LYS A N 1
ATOM 933 C CA . LYS A 1 124 ? -20.297 1.765 -14.938 1 68.75 124 LYS A CA 1
ATOM 934 C C . LYS A 1 124 ? -19.641 2.9 -14.156 1 68.75 124 LYS A C 1
ATOM 936 O O . LYS A 1 124 ? -18.594 3.402 -14.547 1 68.75 124 LYS A O 1
ATOM 941 N N . GLU A 1 125 ? -20.266 3.215 -13.109 1 72.19 125 GLU A N 1
ATOM 942 C CA . GLU A 1 125 ? -19.781 4.402 -12.414 1 72.19 125 GLU A CA 1
ATOM 943 C C . GLU A 1 125 ? -18.828 4.031 -11.289 1 72.19 125 GLU A C 1
ATOM 945 O O . GLU A 1 125 ? -17.922 4.805 -10.953 1 72.19 125 GLU A O 1
ATOM 950 N N . ALA A 1 126 ? -19 2.908 -10.867 1 76.62 126 ALA A N 1
ATOM 951 C CA . ALA A 1 126 ? -18.188 2.473 -9.742 1 76.62 126 ALA A CA 1
ATOM 952 C C . ALA A 1 126 ? -17.047 1.57 -10.211 1 76.62 126 ALA A C 1
ATOM 954 O O . ALA A 1 126 ? -17.219 0.753 -11.117 1 76.62 126 ALA A O 1
ATOM 955 N N . HIS A 1 127 ? -15.969 1.81 -9.562 1 85.5 127 HIS A N 1
ATOM 956 C CA . HIS A 1 127 ? -14.844 0.95 -9.891 1 85.5 127 HIS A CA 1
ATOM 957 C C . HIS A 1 127 ? -14.547 -0.031 -8.766 1 85.5 127 HIS A C 1
ATOM 959 O O . HIS A 1 127 ? -14.594 0.337 -7.586 1 85.5 127 HIS A O 1
ATOM 965 N N . MET A 1 128 ? -14.406 -1.289 -9.273 1 91.12 128 MET A N 1
ATOM 966 C CA . MET A 1 128 ? -13.742 -2.225 -8.367 1 91.12 128 MET A CA 1
ATOM 967 C C . MET A 1 128 ? -12.281 -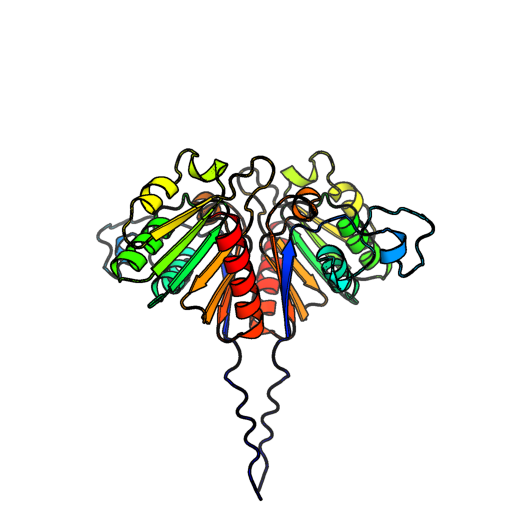1.851 -8.172 1 91.12 128 MET A C 1
ATOM 969 O O . MET A 1 128 ? -11.414 -2.281 -8.938 1 91.12 128 MET A O 1
ATOM 973 N N . HIS A 1 129 ? -12.055 -1.183 -7.023 1 94.88 129 HIS A N 1
ATOM 974 C CA . HIS A 1 129 ? -10.727 -0.618 -6.824 1 94.88 129 HIS A CA 1
ATOM 975 C C . HIS A 1 129 ? -9.977 -1.356 -5.723 1 94.88 129 HIS A C 1
ATOM 977 O O . HIS A 1 129 ? -8.898 -0.919 -5.297 1 94.88 129 HIS A O 1
ATOM 983 N N . HIS A 1 130 ? -10.547 -2.479 -5.285 1 96.62 130 HIS A N 1
ATOM 984 C CA . HIS A 1 130 ? -9.836 -3.328 -4.336 1 96.62 130 HIS A CA 1
ATOM 985 C C . HIS A 1 130 ? -8.547 -3.881 -4.945 1 96.62 130 HIS A C 1
ATOM 987 O O . HIS A 1 130 ? -8.414 -3.945 -6.168 1 96.62 130 HIS A O 1
ATOM 993 N N . LYS A 1 131 ? -7.637 -4.223 -4.086 1 97.62 131 LYS A N 1
ATOM 994 C CA . LYS A 1 131 ? -6.406 -4.957 -4.383 1 97.62 131 LYS A CA 1
ATOM 995 C C . LYS A 1 131 ? -6.059 -5.926 -3.26 1 97.62 131 LYS A C 1
ATOM 997 O O . LYS A 1 131 ? -5.074 -5.727 -2.543 1 97.62 131 LYS A O 1
ATOM 1002 N N . PHE A 1 132 ? -6.852 -7.023 -3.211 1 98.75 132 PHE A N 1
ATOM 1003 C CA . PHE A 1 132 ? -6.488 -7.996 -2.186 1 98.75 132 PHE A CA 1
ATOM 1004 C C . PHE A 1 132 ? -6.754 -9.414 -2.668 1 98.75 132 PHE A C 1
ATOM 1006 O O . PHE A 1 132 ? -7.465 -9.617 -3.654 1 98.75 132 PHE A O 1
ATOM 1013 N N . ALA A 1 133 ? -6.152 -10.359 -1.987 1 98.88 133 ALA A N 1
ATOM 1014 C CA . ALA A 1 133 ? -6.332 -11.789 -2.207 1 98.88 133 ALA A CA 1
ATOM 1015 C C . ALA A 1 133 ? -6.285 -12.555 -0.89 1 98.88 133 ALA A C 1
ATOM 1017 O O . ALA A 1 133 ? -5.629 -12.133 0.062 1 98.88 133 ALA A O 1
ATOM 1018 N N . LEU A 1 134 ? -7.055 -13.586 -0.852 1 98.88 134 LEU A N 1
ATOM 1019 C CA . LEU A 1 134 ? -7.094 -14.516 0.27 1 98.88 134 LEU A CA 1
ATOM 1020 C C . LEU A 1 134 ? -6.609 -15.898 -0.156 1 98.88 134 LEU A C 1
ATOM 1022 O O . LEU A 1 134 ? -7.199 -16.516 -1.043 1 98.88 134 LEU A O 1
ATOM 1026 N N . VAL A 1 135 ? -5.492 -16.375 0.471 1 98.75 135 VAL A N 1
ATOM 1027 C CA . VAL A 1 135 ? -4.906 -17.672 0.175 1 98.75 135 VAL A CA 1
ATOM 1028 C C . VAL A 1 135 ? -5.297 -18.672 1.259 1 98.75 135 VAL A C 1
ATOM 1030 O O . VAL A 1 135 ? -4.887 -18.547 2.414 1 98.75 135 VAL A O 1
ATOM 1033 N N . ASP A 1 136 ? -6.121 -19.656 0.976 1 98.44 136 ASP A N 1
ATOM 1034 C CA . ASP A 1 136 ? -6.594 -20.75 1.822 1 98.44 136 ASP A CA 1
ATOM 1035 C C . ASP A 1 136 ? -7.336 -20.203 3.045 1 98.44 136 ASP A C 1
ATOM 1037 O O . ASP A 1 136 ? -7.375 -20.859 4.09 1 98.44 136 ASP A O 1
ATOM 1041 N N . GLY A 1 137 ? -7.734 -18.953 3.002 1 97.19 137 GLY A N 1
ATOM 1042 C CA . GLY A 1 137 ? -8.461 -18.344 4.102 1 97.19 137 GLY A CA 1
ATOM 1043 C C . GLY A 1 137 ? -7.59 -18.062 5.312 1 97.19 137 GLY A C 1
ATOM 1044 O O . GLY A 1 137 ? -8.094 -17.75 6.395 1 97.19 137 GLY A O 1
ATOM 1045 N N . THR A 1 138 ? -6.289 -18.156 5.125 1 97.06 138 THR A N 1
ATOM 1046 C CA . THR A 1 138 ? -5.41 -18 6.277 1 97.06 138 THR A CA 1
ATOM 1047 C C . THR A 1 138 ? -4.355 -16.922 6.016 1 97.06 138 THR A C 1
ATOM 1049 O O . THR A 1 138 ? -3.697 -16.453 6.945 1 97.06 138 THR A O 1
ATOM 1052 N N . THR A 1 139 ? -4.184 -16.516 4.781 1 98.31 139 THR A N 1
ATOM 1053 C CA . THR A 1 139 ? -3.223 -15.484 4.406 1 98.31 139 THR A CA 1
ATOM 1054 C C . THR A 1 139 ? -3.902 -14.375 3.609 1 98.31 139 THR A C 1
ATOM 1056 O O . THR A 1 139 ? -4.645 -14.648 2.664 1 98.31 139 THR A O 1
ATOM 1059 N N . LEU A 1 140 ? -3.717 -13.141 4.074 1 98.75 140 LEU A N 1
ATOM 1060 C CA . LEU A 1 140 ? -4.234 -11.953 3.4 1 98.75 140 LEU A CA 1
ATOM 1061 C C . LEU A 1 14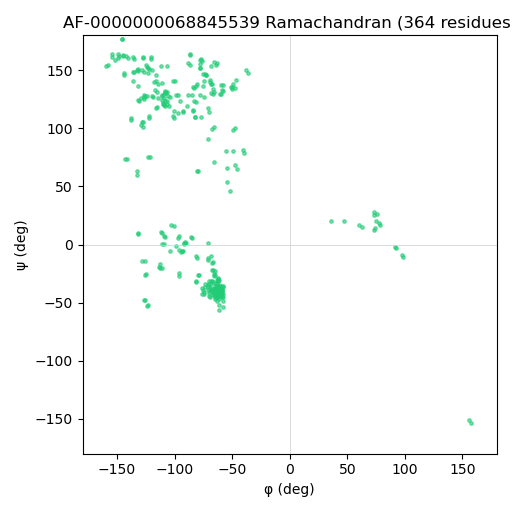0 ? -3.117 -11.211 2.672 1 98.75 140 LEU A C 1
ATOM 1063 O O . LEU A 1 140 ? -2.037 -11.008 3.229 1 98.75 140 LEU A O 1
ATOM 1067 N N . VAL A 1 141 ? -3.328 -10.961 1.39 1 98.75 141 VAL A N 1
ATOM 1068 C CA . VAL A 1 141 ? -2.518 -10.062 0.573 1 98.75 141 VAL A CA 1
ATOM 1069 C C . VAL A 1 141 ? -3.312 -8.797 0.255 1 98.75 141 VAL A C 1
ATOM 1071 O O . VAL A 1 141 ? -4.414 -8.867 -0.29 1 98.75 141 VAL A O 1
ATOM 1074 N N . ASN A 1 142 ? -2.861 -7.613 0.662 1 98.69 142 ASN A N 1
ATOM 1075 C CA . ASN A 1 142 ? -3.547 -6.367 0.336 1 98.69 142 ASN A CA 1
ATOM 1076 C C . ASN A 1 142 ? -2.566 -5.211 0.186 1 98.69 142 ASN A C 1
ATOM 1078 O O . ASN A 1 142 ? -1.42 -5.301 0.628 1 98.69 142 ASN A O 1
ATOM 1082 N N . GLY A 1 143 ? -2.965 -4.129 -0.444 1 98.56 143 GLY A N 1
ATOM 1083 C CA . GLY A 1 143 ? -2.141 -2.941 -0.614 1 98.56 143 GLY A CA 1
ATOM 1084 C C . GLY A 1 143 ? -2.566 -2.084 -1.791 1 98.56 143 GLY A C 1
ATOM 1085 O O . GLY A 1 143 ? -3.754 -2.01 -2.115 1 98.56 143 GLY A O 1
ATOM 1086 N N . SER A 1 144 ? -1.564 -1.36 -2.305 1 98.31 144 SER A N 1
ATOM 1087 C CA . SER A 1 144 ? -1.828 -0.412 -3.383 1 98.31 144 SER A CA 1
ATOM 1088 C C . SER A 1 144 ? -1.624 -1.056 -4.75 1 98.31 144 SER A C 1
ATOM 1090 O O . SER A 1 144 ? -2.031 -0.5 -5.77 1 98.31 144 SER A O 1
ATOM 1092 N N . PHE A 1 145 ? -1.157 -2.268 -4.852 1 98.19 145 PHE A N 1
ATOM 1093 C CA . PHE A 1 145 ? -0.572 -2.904 -6.023 1 98.19 145 PHE A CA 1
ATOM 1094 C C . PHE A 1 145 ? -1.659 -3.449 -6.945 1 98.19 145 PHE A C 1
ATOM 1096 O O . PHE A 1 145 ? -2.316 -4.441 -6.617 1 98.19 145 PHE A O 1
ATOM 1103 N N . ASN A 1 146 ? -1.828 -2.758 -8.164 1 95.75 146 ASN A N 1
ATOM 1104 C CA . ASN A 1 146 ? -2.598 -3.385 -9.234 1 95.75 146 ASN A CA 1
ATOM 1105 C C . ASN A 1 146 ? -1.823 -4.527 -9.883 1 95.75 146 ASN A C 1
ATOM 1107 O O . ASN A 1 146 ? -0.599 -4.465 -10 1 95.75 146 ASN A O 1
ATOM 1111 N N . TRP A 1 147 ? -2.541 -5.535 -10.297 1 97 147 TRP A N 1
ATOM 1112 C CA . TRP A 1 147 ? -1.851 -6.676 -10.891 1 97 147 TRP A CA 1
ATOM 1113 C C . TRP A 1 147 ? -1.47 -6.395 -12.336 1 97 147 TRP A C 1
ATOM 1115 O O . TRP A 1 147 ? -1.912 -7.094 -13.25 1 97 147 TRP A O 1
ATOM 1125 N N . THR A 1 148 ? -0.586 -5.359 -12.492 1 96 148 THR A N 1
ATOM 1126 C CA . THR A 1 148 ? -0.17 -4.898 -13.812 1 96 148 THR A CA 1
ATOM 1127 C C . THR A 1 148 ? 1.353 -4.867 -13.914 1 96 148 THR A C 1
ATOM 1129 O O . THR A 1 148 ? 2.051 -4.832 -12.898 1 96 148 THR A O 1
ATOM 1132 N N . ARG A 1 149 ? 1.771 -4.84 -15.18 1 95.19 149 ARG A N 1
ATOM 1133 C CA . ARG A 1 149 ? 3.205 -4.73 -15.422 1 95.19 149 ARG A CA 1
ATOM 1134 C C . ARG A 1 149 ? 3.736 -3.377 -14.961 1 95.19 149 ARG A C 1
ATOM 1136 O O . ARG A 1 149 ? 4.859 -3.281 -14.469 1 95.19 149 ARG A O 1
ATOM 1143 N N . ALA A 1 150 ? 2.979 -2.367 -15.18 1 94.69 150 ALA A N 1
ATOM 1144 C CA . ALA A 1 150 ? 3.375 -1.032 -14.742 1 94.69 150 ALA A CA 1
ATOM 1145 C C . ALA A 1 150 ? 3.541 -0.982 -13.227 1 94.69 150 ALA A C 1
ATOM 1147 O O . ALA A 1 150 ? 4.434 -0.301 -12.711 1 94.69 150 ALA A O 1
ATOM 1148 N N . ALA A 1 151 ? 2.719 -1.628 -12.469 1 96.94 151 ALA A N 1
ATOM 1149 C CA . ALA A 1 151 ? 2.826 -1.689 -11.008 1 96.94 151 ALA A CA 1
ATOM 1150 C C . ALA A 1 151 ? 4.105 -2.402 -10.586 1 96.94 151 ALA A C 1
ATOM 1152 O O . ALA A 1 151 ? 4.695 -2.068 -9.555 1 96.94 151 ALA A O 1
ATOM 1153 N N . VAL A 1 152 ? 4.539 -3.385 -11.391 1 97.94 152 VAL A N 1
ATOM 1154 C CA . VAL A 1 152 ? 5.742 -4.145 -11.07 1 97.94 152 VAL A CA 1
ATOM 1155 C C . VAL A 1 152 ? 6.98 -3.299 -11.344 1 97.94 152 VAL A C 1
ATOM 1157 O O . VAL A 1 152 ? 7.914 -3.27 -10.539 1 97.94 152 VAL A O 1
ATOM 1160 N N . LEU A 1 153 ? 6.934 -2.543 -12.484 1 96.81 153 LEU A N 1
ATOM 1161 C CA . LEU A 1 153 ? 8.203 -2.053 -13.008 1 96.81 153 LEU A CA 1
ATOM 1162 C C . LEU A 1 153 ? 8.312 -0.539 -12.859 1 96.81 153 LEU A C 1
ATOM 1164 O O . LEU A 1 153 ? 9.406 0.021 -12.914 1 96.81 153 LEU A O 1
ATOM 1168 N N . THR A 1 154 ? 7.215 0.165 -12.695 1 94.88 154 THR A N 1
ATOM 1169 C CA . THR A 1 154 ? 7.277 1.614 -12.852 1 94.88 154 THR A CA 1
ATOM 1170 C C . THR A 1 154 ? 6.703 2.314 -11.617 1 94.88 154 THR A C 1
ATOM 1172 O O . THR A 1 154 ? 7.336 3.211 -11.055 1 94.88 154 THR A O 1
ATOM 1175 N N . ASN A 1 155 ? 5.59 1.92 -11.164 1 95.19 155 ASN A N 1
ATOM 1176 C CA . ASN A 1 155 ? 4.883 2.617 -10.094 1 95.19 155 ASN A CA 1
ATOM 1177 C C . ASN A 1 155 ? 5.492 2.311 -8.727 1 95.19 155 ASN A C 1
ATOM 1179 O O . ASN A 1 155 ? 6.113 1.262 -8.539 1 95.19 155 ASN A O 1
ATOM 1183 N N . TYR A 1 156 ? 5.348 3.236 -7.832 1 96.38 156 TYR A N 1
ATOM 1184 C CA . TYR A 1 156 ? 5.609 2.963 -6.422 1 96.38 156 TYR A CA 1
ATOM 1185 C C . TYR A 1 156 ? 4.395 2.338 -5.754 1 96.38 156 TYR A C 1
ATOM 1187 O O . TYR A 1 156 ? 3.334 2.963 -5.664 1 96.38 156 TYR A O 1
ATOM 1195 N N . GLU A 1 157 ? 4.59 1.083 -5.312 1 97.81 157 GLU A N 1
ATOM 1196 C CA . GLU A 1 157 ? 3.488 0.293 -4.766 1 97.81 157 GLU A CA 1
ATOM 1197 C C . GLU A 1 157 ? 3.914 -0.445 -3.5 1 97.81 157 GLU A C 1
ATOM 1199 O O . GLU A 1 157 ? 5.105 -0.626 -3.252 1 97.81 157 GLU A O 1
ATOM 1204 N N . ASN A 1 158 ? 2.873 -0.845 -2.744 1 98.62 158 ASN A N 1
ATOM 1205 C CA . ASN A 1 158 ? 3.105 -1.729 -1.607 1 98.62 158 ASN A CA 1
ATOM 1206 C C . ASN A 1 158 ? 2.119 -2.893 -1.592 1 98.62 158 ASN A C 1
ATOM 1208 O O . ASN A 1 158 ? 0.988 -2.76 -2.061 1 98.62 158 ASN A O 1
ATOM 1212 N N . VAL A 1 159 ? 2.594 -4.043 -1.038 1 98.75 159 VAL A N 1
ATOM 1213 C CA . VAL A 1 159 ? 1.786 -5.211 -0.714 1 98.75 159 VAL A CA 1
ATOM 1214 C C . VAL A 1 159 ? 2.076 -5.66 0.717 1 98.75 159 VAL A C 1
ATOM 1216 O O . VAL A 1 159 ? 3.234 -5.887 1.08 1 98.75 159 VAL A O 1
ATOM 1219 N N . ALA A 1 160 ? 1.01 -5.727 1.567 1 98.69 160 ALA A N 1
ATOM 1220 C CA . ALA A 1 160 ? 1.135 -6.34 2.887 1 98.69 160 ALA A CA 1
ATOM 1221 C C . ALA A 1 160 ? 0.661 -7.789 2.863 1 98.69 160 ALA A C 1
ATOM 1223 O O . ALA A 1 160 ? -0.413 -8.094 2.336 1 98.69 160 ALA A O 1
ATOM 1224 N N . ILE A 1 161 ? 1.528 -8.68 3.381 1 98.5 161 ILE A N 1
ATOM 1225 C CA . ILE A 1 161 ? 1.189 -10.094 3.543 1 98.5 161 ILE A CA 1
ATOM 1226 C C . ILE A 1 161 ? 1.015 -10.414 5.027 1 98.5 161 ILE A C 1
ATOM 1228 O O . ILE A 1 161 ? 1.93 -10.203 5.824 1 98.5 161 ILE A O 1
ATOM 1232 N N . THR A 1 162 ? -0.195 -10.875 5.41 1 97.38 162 THR A N 1
ATOM 1233 C CA . THR A 1 162 ? -0.524 -11.172 6.801 1 97.38 162 THR A CA 1
ATOM 1234 C C . THR A 1 162 ? -1.064 -12.594 6.938 1 97.38 162 THR A C 1
ATOM 1236 O O . THR A 1 162 ? -2.025 -12.961 6.258 1 97.38 162 THR A O 1
ATOM 1239 N N . SER A 1 163 ? -0.456 -13.336 7.773 1 95.75 163 SER A N 1
ATOM 1240 C CA . SER A 1 163 ? -0.966 -14.648 8.148 1 95.75 163 SER A CA 1
ATOM 1241 C C . SER A 1 163 ? -1.161 -14.758 9.656 1 95.75 163 SER A C 1
ATOM 1243 O O . SER A 1 163 ? -0.531 -14.023 10.422 1 95.75 163 SER A O 1
ATOM 1245 N N . GLY A 1 164 ? -2.062 -15.578 10.078 1 88.5 164 GLY A N 1
ATOM 1246 C CA . GLY A 1 164 ? -2.299 -15.773 11.5 1 88.5 164 GLY A CA 1
ATOM 1247 C C . GLY A 1 164 ? -3.055 -14.625 12.141 1 88.5 164 GLY A C 1
ATOM 1248 O O . GLY A 1 164 ? -2.811 -14.281 13.305 1 88.5 164 GLY A O 1
ATOM 1249 N N . ALA A 1 165 ? -3.773 -13.961 11.461 1 92.81 165 ALA A N 1
ATOM 1250 C CA . ALA A 1 165 ? -4.633 -12.883 11.938 1 92.81 165 ALA A CA 1
ATOM 1251 C C . ALA A 1 165 ? -6.094 -13.148 11.594 1 92.81 165 ALA A C 1
ATOM 1253 O O . ALA A 1 165 ? -6.684 -12.453 10.766 1 92.81 165 ALA A O 1
ATOM 1254 N N . PRO A 1 166 ? -6.707 -14.094 12.359 1 93.88 166 PRO A N 1
ATOM 1255 C CA . PRO A 1 166 ? -8.039 -14.555 11.961 1 93.88 166 PRO A CA 1
ATOM 1256 C C . PRO A 1 166 ? -9.078 -13.438 11.992 1 93.88 166 PRO A C 1
ATOM 1258 O O . PRO A 1 166 ? -10.039 -13.461 11.211 1 93.88 166 PRO A O 1
ATOM 1261 N N . GLY A 1 167 ? -8.953 -12.43 12.922 1 95.06 167 GLY A N 1
ATOM 1262 C CA . GLY A 1 167 ? -9.883 -11.305 12.945 1 95.06 167 GLY A CA 1
ATOM 1263 C C . GLY A 1 167 ? -9.859 -10.492 11.664 1 95.06 167 GLY A C 1
ATOM 1264 O O . GLY A 1 167 ? -10.891 -10.367 10.992 1 95.06 167 GLY A O 1
ATOM 1265 N N . LEU A 1 168 ? -8.648 -10.07 11.234 1 97.12 168 LEU A N 1
ATOM 1266 C CA . LEU A 1 168 ? -8.484 -9.266 10.031 1 97.12 168 LEU A CA 1
ATOM 1267 C C . LEU A 1 168 ? -8.844 -10.062 8.789 1 97.12 168 LEU A C 1
ATOM 1269 O O . LEU A 1 168 ? -9.57 -9.57 7.914 1 97.12 168 LEU A O 1
ATOM 1273 N N . ILE A 1 169 ? -8.406 -11.211 8.773 1 98.06 169 ILE A N 1
ATOM 1274 C CA . ILE A 1 169 ? -8.625 -12.062 7.602 1 98.06 169 ILE A CA 1
ATOM 1275 C C . ILE A 1 169 ? -10.109 -12.375 7.465 1 98.06 169 ILE A C 1
ATOM 1277 O O . ILE A 1 169 ? -10.641 -12.422 6.355 1 98.06 169 ILE A O 1
ATOM 1281 N N . GLY A 1 170 ? -10.734 -12.578 8.609 1 98.19 170 GLY A N 1
ATOM 1282 C CA . GLY A 1 170 ? -12.18 -12.781 8.594 1 98.19 170 GLY A CA 1
ATOM 1283 C C . GLY A 1 170 ? -12.945 -11.602 8.031 1 98.19 170 GLY A C 1
ATOM 1284 O O . GLY A 1 170 ? -13.953 -11.781 7.352 1 98.19 170 GLY A O 1
ATOM 1285 N N . GLU A 1 171 ? -12.516 -10.406 8.297 1 98.56 171 GLU A N 1
ATOM 1286 C CA . GLU A 1 171 ? -13.18 -9.211 7.781 1 98.56 171 GLU A CA 1
ATOM 1287 C C . GLU A 1 171 ? -13.055 -9.133 6.262 1 98.56 171 GLU A C 1
ATOM 1289 O O . GLU A 1 171 ? -14.031 -8.82 5.574 1 98.56 171 GLU A O 1
ATOM 1294 N N . TYR A 1 172 ? -11.914 -9.438 5.738 1 98.75 172 TYR A N 1
ATOM 1295 C CA . TYR A 1 172 ? -11.719 -9.43 4.293 1 98.75 172 TYR A CA 1
ATOM 1296 C C . TYR A 1 172 ? -12.5 -10.562 3.635 1 98.75 172 TYR A C 1
ATOM 1298 O O . TYR A 1 172 ? -13.008 -10.406 2.521 1 98.75 172 TYR A O 1
ATOM 1306 N N . THR A 1 173 ? -12.531 -11.672 4.312 1 98.75 173 THR A N 1
ATOM 1307 C CA . THR A 1 173 ? -13.297 -12.805 3.799 1 98.75 173 THR A CA 1
ATOM 1308 C C . THR A 1 173 ? -14.781 -12.445 3.68 1 98.75 173 THR A C 1
ATOM 1310 O O . THR A 1 173 ? -15.414 -12.742 2.666 1 98.75 173 THR A O 1
ATOM 1313 N N . ARG A 1 174 ? -15.305 -11.805 4.699 1 98.62 174 ARG A N 1
ATOM 1314 C CA . ARG A 1 174 ? -16.703 -11.398 4.676 1 98.62 174 ARG A CA 1
ATOM 1315 C C . ARG A 1 174 ? -16.953 -10.391 3.561 1 98.62 174 ARG A C 1
ATOM 1317 O O . ARG A 1 174 ? -18 -10.438 2.902 1 98.62 174 ARG A O 1
ATOM 1324 N N . GLU A 1 175 ? -16.031 -9.5 3.373 1 98.56 175 GLU A N 1
ATOM 1325 C CA . GLU A 1 175 ? -16.188 -8.523 2.295 1 98.56 175 GLU A CA 1
ATOM 1326 C C . GLU A 1 175 ? -16.172 -9.203 0.93 1 98.56 175 GLU A C 1
ATOM 1328 O O . GLU A 1 175 ? -16.969 -8.859 0.054 1 98.56 175 GLU A O 1
ATOM 1333 N N . PHE A 1 176 ? -15.258 -10.156 0.732 1 98.62 176 PHE A N 1
ATOM 1334 C CA . PHE A 1 176 ? -15.219 -10.891 -0.526 1 98.62 176 PHE A CA 1
ATOM 1335 C C . PHE A 1 176 ? -16.531 -11.602 -0.783 1 98.62 176 PHE A C 1
ATOM 1337 O O . PHE A 1 176 ? -17.078 -11.539 -1.889 1 98.62 176 PHE A O 1
ATOM 1344 N N . GLU A 1 177 ? -17.016 -12.234 0.242 1 98.5 177 GLU A N 1
ATOM 1345 C CA . GLU A 1 177 ? -18.266 -12.984 0.108 1 98.5 177 GLU A CA 1
ATOM 1346 C C . GLU A 1 177 ? -19.422 -12.055 -0.213 1 98.5 177 GLU A C 1
ATOM 1348 O O . GLU A 1 177 ? -20.312 -12.414 -1 1 98.5 177 GLU A O 1
ATOM 1353 N N . ARG A 1 178 ? -19.453 -10.984 0.436 1 97.75 178 ARG A N 1
ATOM 1354 C CA . ARG A 1 178 ? -20.5 -10.008 0.165 1 97.75 178 ARG A CA 1
ATOM 1355 C C . ARG A 1 178 ? -20.484 -9.578 -1.3 1 97.75 178 ARG A C 1
ATOM 1357 O O . ARG A 1 178 ? -21.531 -9.578 -1.959 1 97.75 178 ARG A O 1
ATOM 1364 N N . LEU A 1 179 ? -19.328 -9.227 -1.799 1 96.69 179 LEU A N 1
ATOM 1365 C CA . LEU A 1 179 ? -19.203 -8.797 -3.186 1 96.69 179 LEU A CA 1
ATOM 1366 C C . LEU A 1 179 ? -19.5 -9.938 -4.145 1 96.69 179 LEU A C 1
ATOM 1368 O O . LEU A 1 179 ? -20.125 -9.734 -5.191 1 96.69 179 LEU A O 1
ATOM 1372 N N . TRP A 1 180 ? -19.016 -11.141 -3.764 1 97 180 TRP A N 1
ATOM 1373 C CA . TRP A 1 180 ? -19.234 -12.328 -4.59 1 97 180 TRP A CA 1
ATOM 1374 C C . TRP A 1 180 ? -20.719 -12.586 -4.781 1 97 180 TRP A C 1
ATOM 1376 O O . TRP A 1 180 ? -21.156 -12.977 -5.871 1 97 180 TRP A O 1
ATOM 1386 N N . ARG A 1 181 ? -21.484 -12.367 -3.74 1 96.38 181 ARG A N 1
ATOM 1387 C CA . ARG A 1 181 ? -22.922 -12.539 -3.809 1 96.38 181 ARG A CA 1
ATOM 1388 C C . ARG A 1 181 ? -23.578 -11.414 -4.598 1 96.38 181 ARG A C 1
ATOM 1390 O O . ARG A 1 181 ? -24.5 -11.648 -5.379 1 96.38 181 ARG A O 1
ATOM 1397 N N . ALA A 1 182 ? -23.094 -10.242 -4.484 1 93.5 182 ALA A N 1
ATOM 1398 C CA . ALA A 1 182 ? -23.688 -9.07 -5.113 1 93.5 182 ALA A CA 1
ATOM 1399 C C . ALA A 1 182 ? -23.516 -9.109 -6.629 1 93.5 182 ALA A C 1
ATOM 1401 O O . ALA A 1 182 ? -24.359 -8.602 -7.371 1 93.5 182 ALA A O 1
ATOM 1402 N N . PHE A 1 183 ? -22.438 -9.711 -7.047 1 91.19 183 PHE A N 1
ATOM 1403 C CA . PHE A 1 183 ? -22.125 -9.664 -8.469 1 91.19 183 PHE A CA 1
ATOM 1404 C C . PHE A 1 183 ? -22.469 -10.984 -9.148 1 91.19 183 PHE A C 1
ATOM 1406 O O . PHE A 1 183 ? -22 -11.266 -10.25 1 91.19 183 PHE A O 1
ATOM 1413 N N . ALA A 1 184 ? -23.25 -11.836 -8.586 1 87.56 184 ALA A N 1
ATOM 1414 C CA . ALA A 1 184 ? -23.703 -13.102 -9.164 1 87.56 184 ALA A CA 1
ATOM 1415 C C . ALA A 1 184 ? -24.672 -12.852 -10.32 1 87.56 184 ALA A C 1
ATOM 1417 O O . ALA A 1 184 ? -25.406 -11.867 -10.32 1 87.56 184 ALA A O 1
ATOM 1418 N N . MET B 1 1 ? 10.82 -22.062 41.594 1 26.91 1 MET B N 1
ATOM 1419 C CA . MET B 1 1 ? 10.062 -22.453 40.406 1 26.91 1 MET B CA 1
ATOM 1420 C C . MET B 1 1 ? 9.57 -21.234 39.656 1 26.91 1 MET B C 1
ATOM 1422 O O . MET B 1 1 ? 8.641 -20.547 40.094 1 26.91 1 MET B O 1
ATOM 1426 N N . GLY B 1 2 ? 10.5 -20.531 38.844 1 29.59 2 GLY B N 1
ATOM 1427 C CA . GLY B 1 2 ? 10.328 -19.203 38.281 1 29.59 2 GLY B CA 1
ATOM 1428 C C . GLY B 1 2 ? 9.398 -19.188 37.062 1 29.59 2 GLY B C 1
ATOM 1429 O O . GLY B 1 2 ? 9.539 -20.031 36.156 1 29.59 2 GLY B O 1
ATOM 1430 N N . ALA B 1 3 ? 8.172 -18.609 37.219 1 31.3 3 ALA B N 1
ATOM 1431 C CA . ALA B 1 3 ? 7.102 -18.406 36.25 1 31.3 3 ALA B CA 1
ATOM 1432 C C . ALA B 1 3 ? 7.605 -17.641 35.031 1 31.3 3 ALA B C 1
ATOM 1434 O O . ALA B 1 3 ? 8.086 -16.516 35.125 1 31.3 3 ALA B O 1
ATOM 1435 N N . CYS B 1 4 ? 8.273 -18.312 34.094 1 31.97 4 CYS B N 1
ATOM 1436 C CA . CYS B 1 4 ? 8.633 -17.781 32.781 1 31.97 4 CYS B CA 1
ATOM 1437 C C . CYS B 1 4 ? 7.453 -17.062 32.125 1 31.97 4 CYS B C 1
ATOM 1439 O O . CYS B 1 4 ? 6.594 -17.688 31.5 1 31.97 4 CYS B O 1
ATOM 1441 N N . LEU B 1 5 ? 6.93 -15.938 32.656 1 30.97 5 LEU B N 1
ATOM 1442 C CA . LEU B 1 5 ? 5.844 -15.18 32.062 1 30.97 5 LEU B CA 1
ATOM 1443 C C . LEU B 1 5 ? 6.277 -14.57 30.734 1 30.97 5 LEU B C 1
ATOM 1445 O O . LEU B 1 5 ? 7.176 -13.727 30.703 1 30.97 5 LEU B O 1
ATOM 1449 N N . SER B 1 6 ? 6.461 -15.281 29.703 1 39 6 SER B N 1
ATOM 1450 C CA . SER B 1 6 ? 6.676 -14.781 28.344 1 39 6 SER B CA 1
ATOM 1451 C C . SER B 1 6 ? 5.773 -13.586 28.047 1 39 6 SER B C 1
ATOM 1453 O O . SER B 1 6 ? 4.547 -13.695 28.094 1 39 6 SER B O 1
ATOM 1455 N N . ILE B 1 7 ? 6.117 -12.445 28.5 1 38.5 7 ILE B N 1
ATOM 1456 C CA . ILE B 1 7 ? 5.426 -11.18 28.297 1 38.5 7 ILE B CA 1
ATOM 1457 C C . ILE B 1 7 ? 5.242 -10.922 26.797 1 38.5 7 ILE B C 1
ATOM 1459 O O . ILE B 1 7 ? 6.164 -10.445 26.125 1 38.5 7 ILE B O 1
ATOM 1463 N N . ALA B 1 8 ? 4.691 -11.844 26.219 1 44.84 8 ALA B N 1
ATOM 1464 C CA . ALA B 1 8 ? 4.355 -11.602 24.812 1 44.84 8 ALA B CA 1
ATOM 1465 C C . ALA B 1 8 ? 3.623 -10.273 24.656 1 44.84 8 ALA B C 1
ATOM 1467 O O . ALA B 1 8 ? 2.738 -9.938 25.453 1 44.84 8 ALA B O 1
ATOM 1468 N N . GLY B 1 9 ? 4.25 -9.281 24.297 1 50 9 GLY B N 1
ATOM 1469 C CA . GLY B 1 9 ? 3.594 -8.008 24.062 1 50 9 GLY B CA 1
ATOM 1470 C C . GLY B 1 9 ? 2.211 -8.148 23.453 1 50 9 GLY B C 1
ATOM 1471 O O . GLY B 1 9 ? 1.815 -9.25 23.047 1 50 9 GLY B O 1
ATOM 1472 N N . PRO B 1 10 ? 1.382 -7.223 23.812 1 58.22 10 PRO B N 1
ATOM 1473 C CA . PRO B 1 10 ? 0 -7.332 23.328 1 58.22 10 PRO B CA 1
ATOM 1474 C C . PRO B 1 10 ? -0.09 -7.613 21.844 1 58.22 10 PRO B C 1
ATOM 1476 O O . PRO B 1 10 ? 0.799 -7.223 21.078 1 58.22 10 PRO B O 1
ATOM 1479 N N . LEU B 1 11 ? -0.894 -8.5 21.422 1 69.06 11 LEU B N 1
ATOM 1480 C CA . LEU B 1 11 ? -1.187 -8.844 20.047 1 69.06 11 LEU B CA 1
ATOM 1481 C C . LEU B 1 11 ? -1.542 -7.602 19.234 1 69.06 11 LEU B C 1
ATOM 1483 O O . LEU B 1 11 ? -2.17 -6.676 19.75 1 69.06 11 LEU B O 1
ATOM 1487 N N . PRO B 1 12 ? -0.974 -7.551 18.078 1 80.62 12 PRO B N 1
ATOM 1488 C CA . PRO B 1 12 ? -1.371 -6.434 17.234 1 80.62 12 PRO B CA 1
ATOM 1489 C C . PRO B 1 12 ? -2.887 -6.27 17.125 1 80.62 12 PRO B C 1
ATOM 1491 O O . PRO B 1 12 ? -3.621 -7.262 17.172 1 80.62 12 PRO B O 1
ATOM 1494 N N . GLN B 1 13 ? -3.324 -5.047 17.188 1 89.19 13 GLN B N 1
ATOM 1495 C CA . GLN B 1 13 ? -4.711 -4.699 16.891 1 89.19 13 GLN B CA 1
ATOM 1496 C C . GLN B 1 13 ? -4.898 -4.387 15.406 1 89.19 13 GLN B C 1
ATOM 1498 O O . GLN B 1 13 ? -4.211 -3.525 14.859 1 89.19 13 GLN B O 1
ATOM 1503 N N . GLN B 1 14 ? -5.727 -5.16 14.789 1 95.38 14 GLN B N 1
ATOM 1504 C CA . GLN B 1 14 ? -5.934 -5 13.352 1 95.38 14 GLN B CA 1
ATOM 1505 C C . GLN B 1 14 ? -7.418 -4.973 13.008 1 95.38 14 GLN B C 1
ATOM 1507 O O . GLN B 1 14 ? -8.219 -5.684 13.617 1 95.38 14 GLN B O 1
ATOM 1512 N N . ARG B 1 15 ? -7.789 -4.047 12.141 1 97.06 15 ARG B N 1
ATOM 1513 C CA . ARG B 1 15 ? -9.141 -4 11.602 1 97.06 15 ARG B CA 1
ATOM 1514 C C . ARG B 1 15 ? -9.148 -3.436 10.18 1 97.06 15 ARG B C 1
ATOM 1516 O O . ARG B 1 15 ? -8.18 -2.807 9.758 1 97.06 15 ARG B O 1
ATOM 1523 N N . ALA B 1 16 ? -10.203 -3.73 9.5 1 98.62 16 ALA B N 1
ATOM 1524 C CA . ALA B 1 16 ? -10.352 -3.244 8.133 1 98.62 16 ALA B CA 1
ATOM 1525 C C . ALA B 1 16 ? -11.539 -2.293 8.016 1 98.62 16 ALA B C 1
ATOM 1527 O O . ALA B 1 16 ? -12.508 -2.402 8.773 1 98.62 16 ALA B O 1
ATOM 1528 N N . LEU B 1 17 ? -11.484 -1.308 7.195 1 98.69 17 LEU B N 1
ATOM 1529 C CA . LEU B 1 17 ? -12.57 -0.458 6.723 1 98.69 17 LEU B CA 1
ATOM 1530 C C . LEU B 1 17 ? -12.859 -0.711 5.246 1 98.69 17 LEU B C 1
ATOM 1532 O O . LEU B 1 17 ? -11.93 -0.896 4.453 1 98.69 17 LEU B O 1
ATOM 1536 N N . PHE B 1 18 ? -14.086 -0.747 4.906 1 98.69 18 PHE B N 1
ATOM 1537 C CA . PHE B 1 18 ? -14.477 -0.966 3.52 1 98.69 18 PHE B CA 1
ATOM 1538 C C . PHE B 1 18 ? -15.359 0.166 3.018 1 98.69 18 PHE B C 1
ATOM 1540 O O . PHE B 1 18 ? -16.109 0.763 3.793 1 98.69 18 PHE B O 1
ATOM 1547 N N . PHE B 1 19 ? -15.227 0.44 1.788 1 98.12 19 PHE B N 1
ATOM 1548 C CA . PHE B 1 19 ? -16 1.442 1.062 1 98.12 19 PHE B CA 1
ATOM 1549 C C . PHE B 1 19 ? -16.766 0.804 -0.091 1 98.12 19 PHE B C 1
ATOM 1551 O O . PHE B 1 19 ? -16.453 -0.31 -0.514 1 98.12 19 PHE B O 1
ATOM 1558 N N . PRO B 1 20 ? -17.734 1.468 -0.556 1 97.25 20 PRO B N 1
ATOM 1559 C CA . PRO B 1 20 ? -18.078 2.875 -0.335 1 97.25 20 PRO B CA 1
ATOM 1560 C C . PRO B 1 20 ? -18.938 3.086 0.917 1 97.25 20 PRO B C 1
ATOM 1562 O O . PRO B 1 20 ? -19.562 2.146 1.402 1 97.25 20 PRO B O 1
ATOM 1565 N N . ASP B 1 21 ? -18.812 4.355 1.456 1 98 21 ASP B N 1
ATOM 1566 C CA . ASP B 1 21 ? -19.797 4.848 2.424 1 98 21 ASP B CA 1
ATOM 1567 C C . ASP B 1 21 ? -21.094 5.266 1.733 1 98 21 ASP B C 1
ATOM 1569 O O . ASP B 1 21 ? -21.094 5.59 0.544 1 98 21 ASP B O 1
ATOM 1573 N N . ARG B 1 22 ? -22.078 5.281 2.473 1 96.5 22 ARG B N 1
ATOM 1574 C CA . ARG B 1 22 ? -23.359 5.688 1.924 1 96.5 22 ARG B CA 1
ATOM 1575 C C . ARG B 1 22 ? -23.422 7.191 1.689 1 96.5 22 ARG B C 1
ATOM 1577 O O . ARG B 1 22 ? -24.078 7.66 0.759 1 96.5 22 ARG B O 1
ATOM 1584 N N . ALA B 1 23 ? -22.766 7.879 2.541 1 97.5 23 ALA B N 1
ATOM 1585 C CA . ALA B 1 23 ? -22.766 9.336 2.465 1 97.5 23 ALA B CA 1
ATOM 1586 C C . ALA B 1 23 ? -21.5 9.914 3.113 1 97.5 23 ALA B C 1
ATOM 1588 O O . ALA B 1 23 ? -20.844 9.242 3.898 1 97.5 23 ALA B O 1
ATOM 1589 N N . MET B 1 24 ? -21.234 11.172 2.752 1 97.56 24 MET B N 1
ATOM 1590 C CA . MET B 1 24 ? -20.203 11.906 3.465 1 97.56 24 MET B CA 1
ATOM 1591 C C . MET B 1 24 ? -20.625 12.203 4.898 1 97.56 24 MET B C 1
ATOM 1593 O O . MET B 1 24 ? -21.812 12.281 5.195 1 97.56 24 MET B O 1
ATOM 1597 N N . PRO B 1 25 ? -19.656 12.359 5.758 1 97.38 25 PRO B N 1
ATOM 1598 C CA . PRO B 1 25 ? -20 12.664 7.148 1 97.38 25 PRO B CA 1
ATOM 1599 C C . PRO B 1 25 ? -20.516 14.094 7.328 1 97.38 25 PRO B C 1
ATOM 1601 O O . PRO B 1 25 ? -20.031 15.016 6.672 1 97.38 25 PRO B O 1
ATOM 1604 N N . CYS B 1 26 ? -21.453 14.188 8.289 1 97.31 26 CYS B N 1
ATOM 1605 C CA . CYS B 1 26 ? -21.891 15.508 8.719 1 97.31 26 CYS B CA 1
ATOM 1606 C C . CYS B 1 26 ? -20.766 16.2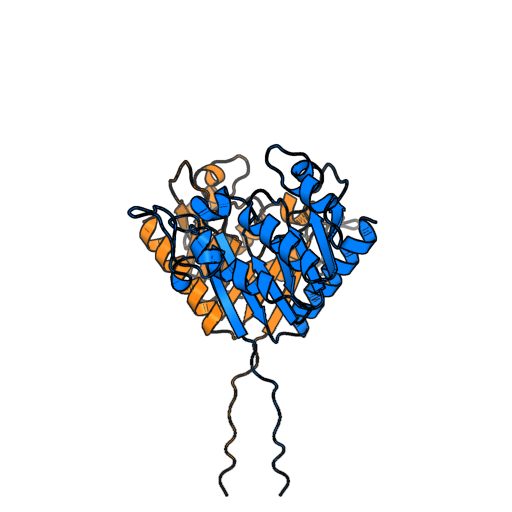66 9.406 1 97.31 26 CYS B C 1
ATOM 1608 O O . CYS B 1 26 ? -20.094 15.727 10.289 1 97.31 26 CYS B O 1
ATOM 1610 N N . ARG B 1 27 ? -20.594 17.469 8.969 1 93.38 27 ARG B N 1
ATOM 1611 C CA . ARG B 1 27 ? -19.5 18.281 9.5 1 93.38 27 ARG B CA 1
ATOM 1612 C C . ARG B 1 27 ? -19.641 18.453 11.008 1 93.38 27 ARG B C 1
ATOM 1614 O O . ARG B 1 27 ? -18.641 18.453 11.734 1 93.38 27 ARG B O 1
ATOM 1621 N N . GLN B 1 28 ? -20.906 18.641 11.523 1 94.25 28 GLN B N 1
ATOM 1622 C CA . GLN B 1 28 ? -21.156 18.766 12.953 1 94.25 28 GLN B CA 1
ATOM 1623 C C . GLN B 1 28 ? -20.844 17.469 13.688 1 94.25 28 GLN B C 1
ATOM 1625 O O . GLN B 1 28 ? -20.266 17.484 14.781 1 94.25 28 GLN B O 1
ATOM 1630 N N . ALA B 1 29 ? -21.172 16.406 13.062 1 93.75 29 ALA B N 1
ATOM 1631 C CA . ALA B 1 29 ? -20.891 15.109 13.648 1 93.75 29 ALA B CA 1
ATOM 1632 C C . ALA B 1 29 ? -19.375 14.875 13.766 1 93.75 29 ALA B C 1
ATOM 1634 O O . ALA B 1 29 ? -18.906 14.289 14.75 1 93.75 29 ALA B O 1
ATOM 1635 N N . LEU B 1 30 ? -18.703 15.32 12.781 1 94.25 30 LEU B N 1
ATOM 1636 C CA . LEU B 1 30 ? -17.25 15.172 12.805 1 94.25 30 LEU B CA 1
ATOM 1637 C C . LEU B 1 30 ? -16.641 15.938 13.977 1 94.25 30 LEU B C 1
ATOM 1639 O O . LEU B 1 30 ? -15.617 15.523 14.531 1 94.25 30 LEU B O 1
ATOM 1643 N N . LYS B 1 31 ? -17.328 16.984 14.328 1 91.56 31 LYS B N 1
ATOM 1644 C CA . LYS B 1 31 ? -16.828 17.812 15.43 1 91.56 31 LYS B CA 1
ATOM 1645 C C . LYS B 1 31 ? -17.406 17.344 16.766 1 91.56 31 LYS B C 1
ATOM 1647 O O . LYS B 1 31 ? -17.141 17.953 17.797 1 91.56 31 LYS B O 1
ATOM 1652 N N . GLY B 1 32 ? -18.141 16.359 16.719 1 90.69 32 GLY B N 1
ATOM 1653 C CA . GLY B 1 32 ? -18.766 15.883 17.938 1 90.69 32 GLY B CA 1
ATOM 1654 C C . GLY B 1 32 ? -19.891 16.781 18.422 1 90.69 32 GLY B C 1
ATOM 1655 O O . GLY B 1 32 ? -20.219 16.781 19.609 1 90.69 32 GLY B O 1
ATOM 1656 N N . GLN B 1 33 ? -20.5 17.516 17.531 1 92.31 33 GLN B N 1
ATOM 1657 C CA . GLN B 1 33 ? -21.594 18.438 17.844 1 92.31 33 GLN B CA 1
ATOM 1658 C C . GLN B 1 33 ? -22.906 17.969 17.25 1 92.31 33 GLN B C 1
ATOM 1660 O O . GLN B 1 33 ? -22.922 17.219 16.281 1 92.31 33 GLN B O 1
ATOM 1665 N N . PRO B 1 34 ? -23.891 18.391 17.906 1 91.94 34 PRO B N 1
ATOM 1666 C CA . PRO B 1 34 ? -25.188 18.016 17.344 1 91.94 34 PRO B CA 1
ATOM 1667 C C . PRO B 1 34 ? -25.469 18.703 16 1 91.94 34 PRO B C 1
ATOM 1669 O O . PRO B 1 34 ? -25.125 19.875 15.828 1 91.94 34 PRO B O 1
ATOM 1672 N N . CYS B 1 35 ? -26 17.938 15.102 1 92.62 35 CYS B N 1
ATOM 1673 C CA . CYS B 1 35 ? -26.406 18.469 13.812 1 92.62 35 CYS B CA 1
ATOM 1674 C C . CYS B 1 35 ? -27.688 19.281 13.938 1 92.62 35 CYS B C 1
ATOM 1676 O O . CYS B 1 35 ? -28.641 18.844 14.594 1 92.62 35 CYS B O 1
ATOM 1678 N N . ARG B 1 36 ? -27.812 20.438 13.195 1 89.81 36 ARG B N 1
ATOM 1679 C CA . ARG B 1 36 ? -28.953 21.344 13.312 1 89.81 36 ARG B CA 1
ATOM 1680 C C . ARG B 1 36 ? -29.906 21.172 12.125 1 89.81 36 ARG B C 1
ATOM 1682 O O . ARG B 1 36 ? -31 21.734 12.109 1 89.81 36 ARG B O 1
ATOM 1689 N N . ARG B 1 37 ? -29.438 20.375 11.273 1 91.75 37 ARG B N 1
ATOM 1690 C CA . ARG B 1 37 ? -30.266 20.156 10.094 1 91.75 37 ARG B CA 1
ATOM 1691 C C . ARG B 1 37 ? -31.312 19.078 10.359 1 91.75 37 ARG B C 1
ATOM 1693 O O . ARG B 1 37 ? -31 18.016 10.883 1 91.75 37 ARG B O 1
ATOM 1700 N N . LYS B 1 38 ? -32.562 19.359 10.086 1 88.31 38 LYS B N 1
ATOM 1701 C CA . LYS B 1 38 ? -33.656 18.422 10.305 1 88.31 38 LYS B CA 1
ATOM 1702 C C . LYS B 1 38 ? -33.562 17.234 9.352 1 88.31 38 LYS B C 1
ATOM 1704 O O . LYS B 1 38 ? -33.906 16.109 9.719 1 88.31 38 LYS B O 1
ATOM 1709 N N . HIS B 1 39 ? -33.031 17.469 8.18 1 91.88 39 HIS B N 1
ATOM 1710 C CA . HIS B 1 39 ? -32.938 16.406 7.18 1 91.88 39 HIS B CA 1
ATOM 1711 C C . HIS B 1 39 ? -31.547 16.359 6.559 1 91.88 39 HIS B C 1
ATOM 1713 O O . HIS B 1 39 ? -31.406 16.344 5.332 1 91.88 39 HIS B O 1
ATOM 1719 N N . CYS B 1 40 ? -30.734 16.078 7.465 1 94.81 40 CYS B N 1
ATOM 1720 C CA . CYS B 1 40 ? -29.359 16.016 6.992 1 94.81 40 CYS B CA 1
ATOM 1721 C C . CYS B 1 40 ? -29.109 14.695 6.266 1 94.81 40 CYS B C 1
ATOM 1723 O O . CYS B 1 40 ? -29.375 13.625 6.797 1 94.81 40 CYS B O 1
ATOM 1725 N N . THR B 1 41 ? -28.562 14.812 5.031 1 94.81 41 THR B N 1
ATOM 1726 C CA . THR B 1 41 ? -28.328 13.633 4.207 1 94.81 41 THR B CA 1
ATOM 1727 C C . THR B 1 41 ? -26.922 13.078 4.438 1 94.81 41 THR B C 1
ATOM 1729 O O . THR B 1 41 ? -26.562 12.047 3.871 1 94.81 41 THR B O 1
ATOM 1732 N N . TYR B 1 42 ? -26.219 13.711 5.301 1 96.06 42 TYR B N 1
ATOM 1733 C CA . TYR B 1 42 ? -24.875 13.266 5.625 1 96.06 42 TYR B CA 1
ATOM 1734 C C . TYR B 1 42 ? -24.891 12.219 6.727 1 96.06 42 TYR B C 1
ATOM 1736 O O . TYR B 1 42 ? -25.906 12.055 7.414 1 96.06 42 TYR B O 1
ATOM 1744 N N . GLU B 1 43 ? -23.797 11.469 6.891 1 96.62 43 GLU B N 1
ATOM 1745 C CA . GLU B 1 43 ? -23.703 10.406 7.887 1 96.62 43 GLU B CA 1
ATOM 1746 C C . GLU B 1 43 ? -23.328 10.961 9.258 1 96.62 43 GLU B C 1
ATOM 1748 O O . GLU B 1 43 ? -22.422 11.789 9.367 1 96.62 43 GLU B O 1
ATOM 1753 N N . HIS B 1 44 ? -24.094 10.453 10.305 1 95.44 44 HIS B N 1
ATOM 1754 C CA . HIS B 1 44 ? -23.891 10.961 11.656 1 95.44 44 HIS B CA 1
ATOM 1755 C C . HIS B 1 44 ? -23.297 9.898 12.562 1 95.44 44 HIS B C 1
ATOM 1757 O O . HIS B 1 44 ? -22.781 10.203 13.641 1 95.44 44 HIS B O 1
ATOM 1763 N N . ASP B 1 45 ? -23.344 8.68 12.188 1 94.19 45 ASP B N 1
ATOM 1764 C CA . ASP B 1 45 ? -22.906 7.539 12.992 1 94.19 45 ASP B CA 1
ATOM 1765 C C . ASP B 1 45 ? -21.516 7.066 12.57 1 94.19 45 ASP B C 1
ATOM 1767 O O . ASP B 1 45 ? -21.359 6.477 11.5 1 94.19 45 ASP B O 1
ATOM 1771 N N . ALA B 1 46 ? -20.609 7.199 13.438 1 93.31 46 ALA B N 1
ATOM 1772 C CA . ALA B 1 46 ? -19.219 6.844 13.148 1 93.31 46 ALA B CA 1
ATOM 1773 C C . ALA B 1 46 ? -19.078 5.355 12.852 1 93.31 46 ALA B C 1
ATOM 1775 O O . ALA B 1 46 ? -18.234 4.945 12.055 1 93.31 46 ALA B O 1
ATOM 1776 N N . SER B 1 47 ? -19.938 4.586 13.461 1 93.06 47 SER B N 1
ATOM 1777 C CA . SER B 1 47 ? -19.859 3.143 13.258 1 93.06 47 SER B CA 1
ATOM 1778 C C . SER B 1 47 ? -20.312 2.758 11.852 1 93.06 47 SER B C 1
ATOM 1780 O O . SER B 1 47 ? -19.984 1.667 11.375 1 93.06 47 SER B O 1
ATOM 1782 N N . ARG B 1 48 ? -20.922 3.693 11.125 1 94.25 48 ARG B N 1
ATOM 1783 C CA . ARG B 1 48 ? -21.453 3.389 9.805 1 94.25 48 ARG B CA 1
ATOM 1784 C C . ARG B 1 48 ? -20.641 4.086 8.719 1 94.25 48 ARG B C 1
ATOM 1786 O O . ARG B 1 48 ? -20.969 3.979 7.531 1 94.25 48 ARG B O 1
ATOM 1793 N N . SER B 1 49 ? -19.641 4.801 9.18 1 97.81 49 SER B N 1
ATOM 1794 C CA . SER B 1 49 ? -18.828 5.531 8.227 1 97.81 49 SER B CA 1
ATOM 1795 C C . SER B 1 49 ? -17.359 5.117 8.328 1 97.81 49 SER B C 1
ATOM 1797 O O . SER B 1 49 ? -16.688 5.414 9.32 1 97.81 49 SER B O 1
ATOM 1799 N N . SER B 1 50 ? -16.953 4.453 7.285 1 98.62 50 SER B N 1
ATOM 1800 C CA . SER B 1 50 ? -15.539 4.109 7.223 1 98.62 50 SER B CA 1
ATOM 1801 C C . SER B 1 50 ? -14.672 5.363 7.227 1 98.62 50 SER B C 1
ATOM 1803 O O . SER B 1 50 ? -13.602 5.379 7.84 1 98.62 50 SER B O 1
ATOM 1805 N N . LEU B 1 51 ? -15.141 6.395 6.566 1 98.69 51 LEU B N 1
ATOM 1806 C CA . LEU B 1 51 ? -14.367 7.633 6.535 1 98.69 51 LEU B CA 1
ATOM 1807 C C . LEU B 1 51 ? -14.227 8.227 7.938 1 98.69 51 LEU B C 1
ATOM 1809 O O . LEU B 1 51 ? -13.148 8.664 8.328 1 98.69 51 LEU B O 1
ATOM 1813 N N . MET B 1 52 ? -15.344 8.242 8.719 1 98.31 52 MET B N 1
ATOM 1814 C CA . MET B 1 52 ? -15.273 8.781 10.07 1 98.31 52 MET B CA 1
ATOM 1815 C C . MET B 1 52 ? -14.289 7.988 10.922 1 98.31 52 MET B C 1
ATOM 1817 O O . MET B 1 52 ? -13.555 8.562 11.734 1 98.31 52 MET B O 1
ATOM 1821 N N . GLN B 1 53 ? -14.25 6.719 10.688 1 98.25 53 GLN B N 1
ATOM 1822 C CA . GLN B 1 53 ? -13.328 5.871 11.438 1 98.25 53 GLN B CA 1
ATOM 1823 C C . GLN B 1 53 ? -11.883 6.121 11.016 1 98.25 53 GLN B C 1
ATOM 1825 O O . GLN B 1 53 ? -10.977 6.133 11.852 1 98.25 53 GLN B O 1
ATOM 1830 N N . LEU B 1 54 ? -11.641 6.312 9.773 1 98.56 54 LEU B N 1
ATOM 1831 C CA . LEU B 1 54 ? -10.312 6.641 9.281 1 98.56 54 LEU B CA 1
ATOM 1832 C C . LEU B 1 54 ? -9.852 7.992 9.812 1 98.56 54 LEU B C 1
ATOM 1834 O O . LEU B 1 54 ? -8.703 8.133 10.242 1 98.56 54 LEU B O 1
ATOM 1838 N N . LEU B 1 55 ? -10.766 8.961 9.758 1 98.5 55 LEU B N 1
ATOM 1839 C CA . LEU B 1 55 ? -10.445 10.289 10.258 1 98.5 55 LEU B CA 1
ATOM 1840 C C . LEU B 1 55 ? -10.078 10.242 11.734 1 98.5 55 LEU B C 1
ATOM 1842 O O . LEU B 1 55 ? -9.211 10.992 12.188 1 98.5 55 LEU B O 1
ATOM 1846 N N . ALA B 1 56 ? -10.734 9.352 12.508 1 97.69 56 ALA B N 1
ATOM 1847 C CA . ALA B 1 56 ? -10.422 9.203 13.922 1 97.69 56 ALA B CA 1
ATOM 1848 C C . ALA B 1 56 ? -9 8.68 14.117 1 97.69 56 ALA B C 1
ATOM 1850 O O . ALA B 1 56 ? -8.281 9.125 15.016 1 97.69 56 ALA B O 1
ATOM 1851 N N . VAL B 1 57 ? -8.578 7.77 13.305 1 98.06 57 VAL B N 1
ATOM 1852 C CA . VAL B 1 57 ? -7.234 7.207 13.383 1 98.06 57 VAL B CA 1
ATOM 1853 C C . VAL B 1 57 ? -6.203 8.289 13.078 1 98.06 57 VAL B C 1
ATOM 1855 O O . VAL B 1 57 ? -5.199 8.414 13.781 1 98.06 57 VAL B O 1
ATOM 1858 N N . ILE B 1 58 ? -6.398 9.07 12.031 1 98.19 58 ILE B N 1
ATOM 1859 C CA . ILE B 1 58 ? -5.508 10.156 11.648 1 98.19 58 ILE B CA 1
ATOM 1860 C C . ILE B 1 58 ? -5.48 11.211 12.758 1 98.19 58 ILE B C 1
ATOM 1862 O O . ILE B 1 58 ? -4.422 11.742 13.094 1 98.19 58 ILE B O 1
ATOM 1866 N N . GLY B 1 59 ? -6.727 11.43 13.32 1 97.69 59 GLY B N 1
ATOM 1867 C CA . GLY B 1 59 ? -6.867 12.422 14.375 1 97.69 59 GLY B CA 1
ATOM 1868 C C . GLY B 1 59 ? -6.148 12.039 15.656 1 97.69 59 GLY B C 1
ATOM 1869 O O . GLY B 1 59 ? -5.867 12.898 16.5 1 97.69 59 GLY B O 1
ATOM 1870 N N . ASP B 1 60 ? -5.758 10.82 15.812 1 97.31 60 ASP B N 1
ATOM 1871 C CA . ASP B 1 60 ? -5.109 10.32 17.016 1 97.31 60 ASP B CA 1
ATOM 1872 C C . ASP B 1 60 ? -3.621 10.648 17.031 1 97.31 60 ASP B C 1
ATOM 1874 O O . ASP B 1 60 ? -2.953 10.523 18.047 1 97.31 60 ASP B O 1
ATOM 1878 N N . ALA B 1 61 ? -3.127 11.141 15.891 1 98.44 61 ALA B N 1
ATOM 1879 C CA . ALA B 1 61 ? -1.713 11.5 15.828 1 98.44 61 ALA B CA 1
ATOM 1880 C C . ALA B 1 61 ? -1.37 12.562 16.859 1 98.44 61 ALA B C 1
ATOM 1882 O O . ALA B 1 61 ? -2.09 13.555 17.016 1 98.44 61 ALA B O 1
ATOM 1883 N N . THR B 1 62 ? -0.209 12.406 17.547 1 98.56 62 THR B N 1
ATOM 1884 C CA . THR B 1 62 ? 0.189 13.352 18.578 1 98.56 62 THR B CA 1
ATOM 1885 C C . THR B 1 62 ? 1.584 13.906 18.297 1 98.56 62 THR B C 1
ATOM 1887 O O . THR B 1 62 ? 1.927 15 18.75 1 98.56 62 THR B O 1
ATOM 1890 N N . THR B 1 63 ? 2.408 13.18 17.578 1 98.56 63 THR B N 1
ATOM 1891 C CA . THR B 1 63 ? 3.781 13.617 17.359 1 98.56 63 THR B CA 1
ATOM 1892 C C . THR B 1 63 ? 4.086 13.711 15.867 1 98.56 63 THR B C 1
ATOM 1894 O O . THR B 1 63 ? 4.598 14.727 15.391 1 98.56 63 THR B O 1
ATOM 1897 N N . THR B 1 64 ? 3.814 12.586 15.141 1 98.81 64 THR B N 1
ATOM 1898 C CA . THR B 1 64 ? 4.141 12.562 13.719 1 98.81 64 THR B CA 1
ATOM 1899 C C . THR B 1 64 ? 2.99 11.969 12.906 1 98.81 64 THR B C 1
ATOM 1901 O O . THR B 1 64 ? 2.236 11.133 13.406 1 98.81 64 THR B O 1
ATOM 1904 N N . LEU B 1 65 ? 2.826 12.406 11.734 1 98.88 65 LEU B N 1
ATOM 1905 C CA . LEU B 1 65 ? 1.944 11.875 10.703 1 98.88 65 LEU B CA 1
ATOM 1906 C C . LEU B 1 65 ? 2.639 11.859 9.344 1 98.88 65 LEU B C 1
ATOM 1908 O O . LEU B 1 65 ? 2.949 12.922 8.797 1 98.88 65 LEU B O 1
ATOM 1912 N N . ASP B 1 66 ? 2.986 10.695 8.836 1 98.88 66 ASP B N 1
ATOM 1913 C CA . ASP B 1 66 ? 3.582 10.523 7.516 1 98.88 66 ASP B CA 1
ATOM 1914 C C . ASP B 1 66 ? 2.574 9.93 6.531 1 98.88 66 ASP B C 1
ATOM 1916 O O . ASP B 1 66 ? 2.045 8.836 6.762 1 98.88 66 ASP B O 1
ATOM 1920 N N . VAL B 1 67 ? 2.311 10.633 5.484 1 98.56 67 VAL B N 1
ATOM 1921 C CA . VAL B 1 67 ? 1.302 10.242 4.504 1 98.56 67 VAL B CA 1
ATOM 1922 C C . VAL B 1 67 ? 1.951 10.062 3.135 1 98.56 67 VAL B C 1
ATOM 1924 O O . VAL B 1 67 ? 2.66 10.953 2.658 1 98.56 67 VAL B O 1
ATOM 1927 N N . CYS B 1 68 ? 1.743 8.961 2.506 1 97.94 68 CYS B N 1
ATOM 1928 C CA . CYS B 1 68 ? 2.217 8.656 1.16 1 97.94 68 CYS B CA 1
ATOM 1929 C C . CYS B 1 68 ? 1.077 8.156 0.282 1 97.94 68 CYS B C 1
ATOM 1931 O O . CYS B 1 68 ? 0.663 6.996 0.399 1 97.94 68 CYS B O 1
ATOM 1933 N N . VAL B 1 69 ? 0.571 9.023 -0.582 1 96.62 69 VAL B N 1
ATOM 1934 C CA . VAL B 1 69 ? -0.637 8.68 -1.324 1 96.62 69 VAL B CA 1
ATOM 1935 C C . VAL B 1 69 ? -0.537 9.211 -2.752 1 96.62 69 VAL B C 1
ATOM 1937 O O . VAL B 1 69 ? 0.222 10.148 -3.02 1 96.62 69 VAL B O 1
ATOM 1940 N N . PHE B 1 70 ? -1.374 8.672 -3.633 1 94.25 70 PHE B N 1
ATOM 1941 C CA . PHE B 1 70 ? -1.435 9.055 -5.039 1 94.25 70 PHE B CA 1
ATOM 1942 C C . PHE B 1 70 ? -2.02 10.445 -5.203 1 94.25 70 PHE B C 1
ATOM 1944 O O . PHE B 1 70 ? -1.483 11.266 -5.953 1 94.25 70 PHE B O 1
ATOM 1951 N N . THR B 1 71 ? -3.098 10.688 -4.461 1 92.56 71 THR B N 1
ATOM 1952 C CA . THR B 1 71 ? -3.781 11.977 -4.578 1 92.56 71 THR B CA 1
ATOM 1953 C C . THR B 1 71 ? -4.625 12.25 -3.34 1 92.56 71 THR B C 1
ATOM 1955 O O . THR B 1 71 ? -4.93 11.336 -2.57 1 92.56 71 THR B O 1
ATOM 1958 N N . ILE B 1 72 ? -4.801 13.547 -3.115 1 94.75 72 ILE B N 1
ATOM 1959 C CA . ILE B 1 72 ? -5.684 14.008 -2.049 1 94.75 72 ILE B CA 1
ATOM 1960 C C . ILE B 1 72 ? -6.691 15.008 -2.607 1 94.75 72 ILE B C 1
ATOM 1962 O O . ILE B 1 72 ? -6.375 16.188 -2.793 1 94.75 72 ILE B O 1
ATOM 1966 N N . THR B 1 73 ? -7.961 14.492 -2.746 1 94.62 73 THR B N 1
ATOM 1967 C CA . THR B 1 73 ? -9.023 15.375 -3.217 1 94.62 73 THR B CA 1
ATOM 1968 C C . THR B 1 73 ? -10.258 15.258 -2.326 1 94.62 73 THR B C 1
ATOM 1970 O O . THR B 1 73 ? -11.328 15.758 -2.67 1 94.62 73 THR B O 1
ATOM 1973 N N . CYS B 1 74 ? -10.078 14.562 -1.226 1 96.19 74 CYS B N 1
ATOM 1974 C CA . CYS B 1 74 ? -11.102 14.539 -0.187 1 96.19 74 CYS B CA 1
ATOM 1975 C C . CYS B 1 74 ? -10.836 15.617 0.86 1 96.19 74 CYS B C 1
ATOM 1977 O O . CYS B 1 74 ? -9.891 15.516 1.637 1 96.19 74 CYS B O 1
ATOM 1979 N N . ASN B 1 75 ? -11.758 16.562 0.872 1 95.44 75 ASN B N 1
ATOM 1980 C CA . ASN B 1 75 ? -11.562 17.719 1.755 1 95.44 75 ASN B CA 1
ATOM 1981 C C . ASN B 1 75 ? -11.445 17.281 3.215 1 95.44 75 ASN B C 1
ATOM 1983 O O . ASN B 1 75 ? -10.68 17.875 3.982 1 95.44 75 ASN B O 1
ATOM 1987 N N . GLU B 1 76 ? -12.273 16.297 3.629 1 96.75 76 GLU B N 1
ATOM 1988 C CA . GLU B 1 76 ? -12.281 15.836 5.016 1 96.75 76 GLU B CA 1
ATOM 1989 C C . GLU B 1 76 ? -10.914 15.273 5.414 1 96.75 76 GLU B C 1
ATOM 1991 O O . GLU B 1 76 ? -10.445 15.508 6.531 1 96.75 76 GLU B O 1
ATOM 1996 N N . LEU B 1 77 ? -10.266 14.633 4.512 1 97.75 77 LEU B N 1
ATOM 1997 C CA . LEU B 1 77 ? -8.945 14.07 4.789 1 97.75 77 LEU B CA 1
ATOM 1998 C C . LEU B 1 77 ? -7.883 15.164 4.797 1 97.75 77 LEU B C 1
ATOM 2000 O O . LEU B 1 77 ? -6.984 15.148 5.641 1 97.75 77 LEU B O 1
ATOM 2004 N N . ALA B 1 78 ? -7.961 16.094 3.832 1 96.81 78 ALA B N 1
ATOM 2005 C CA . ALA B 1 78 ? -7.051 17.234 3.834 1 96.81 78 ALA B CA 1
ATOM 2006 C C . ALA B 1 78 ? -7.176 18.031 5.129 1 96.81 78 ALA B C 1
ATOM 2008 O O . ALA B 1 78 ? -6.172 18.422 5.727 1 96.81 78 ALA B O 1
ATOM 2009 N N . ASP B 1 79 ? -8.438 18.234 5.562 1 96.88 79 ASP B N 1
ATOM 2010 C CA . ASP B 1 79 ? -8.703 18.969 6.793 1 96.88 79 ASP B CA 1
ATOM 2011 C C . ASP B 1 79 ? -8.117 18.25 8 1 96.88 79 ASP B C 1
ATOM 2013 O O . ASP B 1 79 ? -7.672 18.875 8.961 1 96.88 79 ASP B O 1
ATOM 2017 N N . ALA B 1 80 ? -8.172 16.938 7.988 1 97.81 80 ALA B N 1
ATOM 2018 C CA . ALA B 1 80 ? -7.613 16.156 9.086 1 97.81 80 ALA B CA 1
ATOM 2019 C C . ALA B 1 80 ? -6.102 16.344 9.172 1 97.81 80 ALA B C 1
ATOM 2021 O O . ALA B 1 80 ? -5.543 16.391 10.273 1 97.81 80 ALA B O 1
ATOM 2022 N N . ILE B 1 81 ? -5.426 16.406 8.055 1 97.81 81 ILE B N 1
ATOM 2023 C CA . ILE B 1 81 ? -3.988 16.656 8 1 97.81 81 ILE B CA 1
ATOM 2024 C C . ILE B 1 81 ? -3.68 18.047 8.57 1 97.81 81 ILE B C 1
ATOM 2026 O O . ILE B 1 81 ? -2.779 18.188 9.398 1 97.81 81 ILE B O 1
ATOM 2030 N N . ILE B 1 82 ? -4.441 19.016 8.086 1 97.56 82 ILE B N 1
ATOM 2031 C CA . ILE B 1 82 ? -4.25 20.406 8.523 1 97.56 82 ILE B CA 1
ATOM 2032 C C . ILE B 1 82 ? -4.469 20.5 10.031 1 97.56 82 ILE B C 1
ATOM 2034 O O . ILE B 1 82 ? -3.703 21.156 10.734 1 97.56 82 ILE B O 1
ATOM 2038 N N . ALA B 1 83 ? -5.527 19.844 10.539 1 97.75 83 ALA B N 1
ATOM 2039 C CA . ALA B 1 83 ? -5.836 19.844 11.969 1 97.75 83 ALA B CA 1
ATOM 2040 C C . ALA B 1 83 ? -4.699 19.234 12.781 1 97.75 83 ALA B C 1
ATOM 2042 O O . ALA B 1 83 ? -4.398 19.688 13.883 1 97.75 83 ALA B O 1
ATOM 2043 N N . ALA B 1 84 ? -4.125 18.172 12.281 1 98.25 84 ALA B N 1
ATOM 2044 C CA . ALA B 1 84 ? -2.982 17.562 12.953 1 98.25 84 ALA B CA 1
ATOM 2045 C C . ALA B 1 84 ? -1.819 18.547 13.07 1 98.25 84 ALA B C 1
ATOM 2047 O O . ALA B 1 84 ? -1.191 18.656 14.125 1 98.25 84 ALA B O 1
ATOM 2048 N N . ALA B 1 85 ? -1.544 19.266 12.016 1 98.12 85 ALA B N 1
ATOM 2049 C CA . ALA B 1 85 ? -0.462 20.234 12 1 98.12 85 ALA B CA 1
ATOM 2050 C C . ALA B 1 85 ? -0.725 21.359 13.008 1 98.12 85 ALA B C 1
ATOM 2052 O O . ALA B 1 85 ? 0.197 21.828 13.68 1 98.12 85 ALA B O 1
ATOM 2053 N N . LYS B 1 86 ? -1.96 21.75 13.102 1 97.44 86 LYS B N 1
ATOM 2054 C CA . LYS B 1 86 ? -2.342 22.812 14.047 1 97.44 86 LYS B CA 1
ATOM 2055 C C . LYS B 1 86 ? -2.121 22.359 15.484 1 97.44 86 LYS B C 1
ATOM 2057 O O . LYS B 1 86 ? -1.854 23.188 16.359 1 97.44 86 LYS B O 1
ATOM 2062 N N . ARG B 1 87 ? -2.172 21.047 15.711 1 98 87 ARG B N 1
ATOM 2063 C CA . ARG B 1 87 ? -1.9 20.484 17.031 1 98 87 ARG B CA 1
ATOM 2064 C C . ARG B 1 87 ? -0.407 20.25 17.234 1 98 87 ARG B C 1
ATOM 2066 O O . ARG B 1 87 ? 0 19.562 18.172 1 98 87 ARG B O 1
ATOM 2073 N N . LYS B 1 88 ? 0.351 20.688 16.312 1 98.19 88 LYS B N 1
ATOM 2074 C CA . LYS B 1 88 ? 1.811 20.656 16.359 1 98.19 88 LYS B CA 1
ATOM 2075 C C . LYS B 1 88 ? 2.354 19.266 16.047 1 98.19 88 LYS B C 1
ATOM 2077 O O . LYS B 1 88 ? 3.477 18.938 16.438 1 98.19 88 LYS B O 1
ATOM 2082 N N . VAL B 1 89 ? 1.582 18.469 15.461 1 98.56 89 VAL B N 1
ATOM 2083 C CA . VAL B 1 89 ? 2.07 17.219 14.883 1 98.56 89 VAL B CA 1
ATOM 2084 C C . VAL B 1 89 ? 2.957 17.516 13.68 1 98.56 89 VAL B C 1
ATOM 2086 O O . VAL B 1 89 ? 2.631 18.375 12.859 1 98.56 89 VAL B O 1
ATOM 2089 N N . ARG B 1 90 ? 4.109 16.953 13.602 1 98.5 90 ARG B N 1
ATOM 2090 C CA . ARG B 1 90 ? 4.922 17.047 12.398 1 98.5 90 ARG B CA 1
ATOM 2091 C C . ARG B 1 90 ? 4.336 16.219 11.266 1 98.5 90 ARG B C 1
ATOM 2093 O O . ARG B 1 90 ? 4.305 14.984 11.344 1 98.5 90 ARG B O 1
ATOM 2100 N N . VAL B 1 91 ? 3.959 16.859 10.219 1 98.69 91 VAL B N 1
ATOM 2101 C CA . VAL B 1 91 ? 3.279 16.172 9.125 1 98.69 91 VAL B CA 1
ATOM 2102 C C . VAL B 1 91 ? 4.156 16.188 7.879 1 98.69 91 VAL B C 1
ATOM 2104 O O . VAL B 1 91 ? 4.625 17.234 7.453 1 98.69 91 VAL B O 1
ATOM 2107 N N . ARG B 1 92 ? 4.406 15.047 7.324 1 98.44 92 ARG B N 1
ATOM 2108 C CA . ARG B 1 92 ? 5.062 14.883 6.027 1 98.44 92 ARG B CA 1
ATOM 2109 C C . ARG B 1 92 ? 4.137 14.203 5.027 1 98.44 92 ARG B C 1
ATOM 2111 O O . ARG B 1 92 ? 3.486 13.203 5.355 1 98.44 92 ARG B O 1
ATOM 2118 N N . VAL B 1 93 ? 4.066 14.773 3.842 1 97.31 93 VAL B N 1
ATOM 2119 C CA . VAL B 1 93 ? 3.223 14.219 2.791 1 97.31 93 VAL B CA 1
ATOM 2120 C C . VAL B 1 93 ? 4.051 13.992 1.528 1 97.31 93 VAL B C 1
ATOM 2122 O O . VAL B 1 93 ? 4.762 14.891 1.075 1 97.31 93 VAL B O 1
ATOM 2125 N N . ILE B 1 94 ? 3.971 12.781 1.018 1 96.5 94 ILE B N 1
ATOM 2126 C CA . ILE B 1 94 ? 4.477 12.453 -0.312 1 96.5 94 ILE B CA 1
ATOM 2127 C C . ILE B 1 94 ? 3.307 12.141 -1.245 1 96.5 94 ILE B C 1
ATOM 2129 O O . ILE B 1 94 ? 2.447 11.32 -0.918 1 96.5 94 ILE B O 1
ATOM 2133 N N . THR B 1 95 ? 3.248 12.781 -2.406 1 93.81 95 THR B N 1
ATOM 2134 C CA . THR B 1 95 ? 2.182 12.531 -3.369 1 93.81 95 THR B CA 1
ATOM 2135 C C . THR B 1 95 ? 2.701 12.656 -4.797 1 93.81 95 THR B C 1
ATOM 2137 O O . THR B 1 95 ? 3.887 12.922 -5.012 1 93.81 95 THR B O 1
ATOM 2140 N N . ASP B 1 96 ? 1.85 12.383 -5.738 1 89.06 96 ASP B N 1
ATOM 2141 C CA . ASP B 1 96 ? 2.205 12.383 -7.156 1 89.06 96 ASP B CA 1
ATOM 2142 C C . ASP B 1 96 ? 2.211 13.805 -7.715 1 89.06 96 ASP B C 1
ATOM 2144 O O . ASP B 1 96 ? 1.309 14.594 -7.43 1 89.06 96 ASP B O 1
ATOM 2148 N N . ASP B 1 97 ? 3.17 14.078 -8.492 1 77.62 97 ASP B N 1
ATOM 2149 C CA . ASP B 1 97 ? 3.365 15.43 -9.008 1 77.62 97 ASP B CA 1
ATOM 2150 C C . ASP B 1 97 ? 2.225 15.836 -9.938 1 77.62 97 ASP B C 1
ATOM 2152 O O . ASP B 1 97 ? 1.68 16.938 -9.82 1 77.62 97 ASP B O 1
ATOM 2156 N N . ILE B 1 98 ? 1.861 14.93 -10.703 1 72.38 98 ILE B N 1
ATOM 2157 C CA . ILE B 1 98 ? 0.802 15.211 -11.664 1 72.38 98 ILE B CA 1
ATOM 2158 C C . ILE B 1 98 ? -0.529 15.367 -10.93 1 72.38 98 ILE B C 1
ATOM 2160 O O . ILE B 1 98 ? -1.291 16.297 -11.211 1 72.38 98 ILE B O 1
ATOM 2164 N N . GLN B 1 99 ? -0.646 14.68 -10.008 1 77.25 99 GLN B N 1
ATOM 2165 C CA . GLN B 1 99 ? -1.901 14.711 -9.266 1 77.25 99 GLN B CA 1
ATOM 2166 C C . GLN B 1 99 ? -1.957 15.922 -8.344 1 77.25 99 GLN B C 1
ATOM 2168 O O . GLN B 1 99 ? -3.037 16.453 -8.055 1 77.25 99 GLN B O 1
ATOM 2173 N N . ALA B 1 100 ? -0.913 16.359 -7.98 1 79.56 100 ALA B N 1
ATOM 2174 C CA . ALA B 1 100 ? -0.847 17.5 -7.059 1 79.56 100 ALA B CA 1
ATOM 2175 C C . ALA B 1 100 ? -1.347 18.781 -7.723 1 79.56 100 ALA B C 1
ATOM 2177 O O . ALA B 1 100 ? -1.833 19.688 -7.051 1 79.56 100 ALA B O 1
ATOM 2178 N N . THR B 1 101 ? -1.286 18.703 -9.039 1 79.69 101 THR B N 1
ATOM 2179 C CA . THR B 1 101 ? -1.654 19.922 -9.758 1 79.69 101 THR B CA 1
ATOM 2180 C C . THR B 1 101 ? -3 19.75 -10.461 1 79.69 101 THR B C 1
ATOM 2182 O O . THR B 1 101 ? -3.457 20.641 -11.164 1 79.69 101 THR B O 1
ATOM 2185 N N . SER B 1 102 ? -3.576 18.656 -10.156 1 77.44 102 SER B N 1
ATOM 2186 C CA . SER B 1 102 ? -4.855 18.391 -10.812 1 77.44 102 SER B CA 1
ATOM 2187 C C . SER B 1 102 ? -5.984 19.188 -10.156 1 77.44 102 SER B C 1
ATOM 2189 O O . SER B 1 102 ? -5.855 19.625 -9.008 1 77.44 102 SER B O 1
ATOM 2191 N N . GLN B 1 103 ? -7.008 19.312 -10.969 1 73.81 103 GLN B N 1
ATOM 2192 C CA . GLN B 1 103 ? -8.18 20.016 -10.453 1 73.81 103 GLN B CA 1
ATOM 2193 C C . GLN B 1 103 ? -8.75 19.297 -9.227 1 73.81 103 GLN B C 1
ATOM 2195 O O . GLN B 1 103 ? -8.914 18.078 -9.234 1 73.81 103 GLN B O 1
ATOM 2200 N N . GLY B 1 104 ? -8.914 20.203 -8.211 1 75.81 104 GLY B N 1
ATOM 2201 C CA . GLY B 1 104 ? -9.539 19.656 -7.016 1 75.81 104 GLY B CA 1
ATOM 2202 C C . GLY B 1 104 ? -8.539 19.141 -6 1 75.81 104 GLY B C 1
ATOM 2203 O O . GLY B 1 104 ? -8.914 18.766 -4.891 1 75.81 104 GLY B O 1
ATOM 2204 N N . SER B 1 105 ? -7.395 19.25 -6.449 1 83.62 105 SER B N 1
ATOM 2205 C CA . SER B 1 105 ? -6.352 18.781 -5.539 1 83.62 105 SER B CA 1
ATOM 2206 C C . SER B 1 105 ? -6.219 19.703 -4.332 1 83.62 105 SER B C 1
ATOM 2208 O O . SER B 1 105 ? -6.316 20.922 -4.461 1 83.62 105 SER B O 1
ATOM 2210 N N . ASP B 1 106 ? -6.023 19.078 -3.189 1 85.44 106 ASP B N 1
ATOM 2211 C CA . ASP B 1 106 ? -5.836 19.812 -1.942 1 85.44 106 ASP B CA 1
ATOM 2212 C C . ASP B 1 106 ? -4.352 19.969 -1.623 1 85.44 106 ASP B C 1
ATOM 2214 O O . ASP B 1 106 ? -3.994 20.5 -0.569 1 85.44 106 ASP B O 1
ATOM 2218 N N . VAL B 1 107 ? -3.57 19.609 -2.482 1 83.19 107 VAL B N 1
ATOM 2219 C CA . VAL B 1 107 ? -2.131 19.531 -2.258 1 83.19 107 VAL B CA 1
ATOM 2220 C C . VAL B 1 107 ? -1.558 20.953 -2.105 1 83.19 107 VAL B C 1
ATOM 2222 O O . VAL B 1 107 ? -0.663 21.172 -1.289 1 83.19 107 VAL B O 1
ATOM 2225 N N . SER B 1 108 ? -2.039 21.859 -2.908 1 85.62 108 SER B N 1
ATOM 2226 C CA . SER B 1 108 ? -1.554 23.219 -2.814 1 85.62 108 SER B CA 1
ATOM 2227 C C . SER B 1 108 ? -1.846 23.828 -1.442 1 85.62 108 SER B C 1
ATOM 2229 O O . SER B 1 108 ? -1.01 24.531 -0.876 1 85.62 108 SER B O 1
ATOM 2231 N N . GLU B 1 109 ? -3.039 23.594 -0.933 1 89.5 109 GLU B N 1
ATOM 2232 C CA . GLU B 1 109 ? -3.402 24.078 0.396 1 89.5 109 GLU B CA 1
ATOM 2233 C C . GLU B 1 109 ? -2.537 23.438 1.475 1 89.5 109 GLU B C 1
ATOM 2235 O O . GLU B 1 109 ? -2.092 24.109 2.404 1 89.5 109 GLU B O 1
ATOM 2240 N N . LEU B 1 110 ? -2.299 22.156 1.302 1 92.44 110 LEU B N 1
ATOM 2241 C CA . LEU B 1 110 ? -1.46 21.438 2.252 1 92.44 110 LEU B CA 1
ATOM 2242 C C . LEU B 1 110 ? -0.037 21.984 2.248 1 92.44 110 LEU B C 1
ATOM 2244 O O . LEU B 1 110 ? 0.575 22.141 3.307 1 92.44 110 LEU B O 1
ATOM 2248 N N . ALA B 1 111 ? 0.39 22.312 1.14 1 89.38 111 ALA B N 1
ATOM 2249 C CA . ALA B 1 111 ? 1.756 22.812 0.987 1 89.38 111 ALA B CA 1
ATOM 2250 C C . ALA B 1 111 ? 1.938 24.141 1.699 1 89.38 111 ALA B C 1
ATOM 2252 O O . ALA B 1 111 ? 3.037 24.469 2.152 1 89.38 111 ALA B O 1
ATOM 2253 N N . ARG B 1 112 ? 0.939 24.844 1.868 1 91.81 112 ARG B N 1
ATOM 2254 C CA . ARG B 1 112 ? 0.987 26.172 2.469 1 91.81 112 ARG B CA 1
ATOM 2255 C C . ARG B 1 112 ? 0.699 26.109 3.965 1 91.81 112 ARG B C 1
ATOM 2257 O O . ARG B 1 112 ? 0.82 27.109 4.668 1 91.81 112 ARG B O 1
ATOM 2264 N N . THR B 1 113 ? 0.346 24.984 4.453 1 93.56 113 THR B N 1
ATOM 2265 C CA . THR B 1 113 ? -0.013 24.828 5.859 1 93.56 113 THR B CA 1
ATOM 2266 C C . THR B 1 113 ? 1.235 24.688 6.723 1 93.56 113 THR B C 1
ATOM 2268 O O . THR B 1 113 ? 2.033 23.766 6.535 1 93.56 113 THR B O 1
ATOM 2271 N N . PRO B 1 114 ? 1.411 25.578 7.734 1 94.94 114 PRO B N 1
ATOM 2272 C CA . PRO B 1 114 ? 2.533 25.406 8.664 1 94.94 114 PRO B CA 1
ATOM 2273 C C . PRO B 1 114 ? 2.514 24.062 9.367 1 94.94 114 PRO B C 1
ATOM 2275 O O . PRO B 1 114 ? 1.45 23.578 9.773 1 94.94 114 PRO B O 1
ATOM 2278 N N . GLY B 1 115 ? 3.598 23.438 9.383 1 96.06 115 GLY B N 1
ATOM 2279 C CA . GLY B 1 115 ? 3.691 22.141 10.039 1 96.06 115 GLY B CA 1
ATOM 2280 C C . GLY B 1 115 ? 3.572 20.969 9.078 1 96.06 115 GLY B C 1
ATOM 2281 O O . GLY B 1 115 ? 3.859 19.828 9.445 1 96.06 115 GLY B O 1
ATOM 2282 N N . VAL B 1 116 ? 3.213 21.297 7.82 1 96.81 116 VAL B N 1
ATOM 2283 C CA . VAL B 1 116 ? 3.125 20.281 6.781 1 96.81 116 VAL B CA 1
ATOM 2284 C C . VAL B 1 116 ? 4.277 20.453 5.793 1 96.81 116 VAL B C 1
ATOM 2286 O O . VAL B 1 116 ? 4.5 21.547 5.273 1 96.81 116 VAL B O 1
ATOM 2289 N N . THR B 1 117 ? 5.031 19.484 5.594 1 96.94 117 THR B N 1
ATOM 2290 C CA . THR B 1 117 ? 6.027 19.453 4.531 1 96.94 117 THR B CA 1
ATOM 2291 C C . THR B 1 117 ? 5.621 18.484 3.432 1 96.94 117 THR B C 1
ATOM 2293 O O . THR B 1 117 ? 5.297 17.328 3.713 1 96.94 117 THR B O 1
ATOM 2296 N N . LEU B 1 118 ? 5.652 18.938 2.273 1 94.44 118 LEU B N 1
ATOM 2297 C CA . LEU B 1 118 ? 5.18 18.156 1.137 1 94.44 118 LEU B CA 1
ATOM 2298 C C . LEU B 1 118 ? 6.312 17.906 0.147 1 94.44 118 LEU B C 1
ATOM 2300 O O . LEU B 1 118 ? 7.137 18.781 -0.106 1 94.44 118 LEU B O 1
ATOM 2304 N N . ARG B 1 119 ? 6.328 16.625 -0.412 1 93.5 119 ARG B N 1
ATOM 2305 C CA . ARG B 1 119 ? 7.203 16.25 -1.518 1 93.5 119 ARG B CA 1
ATOM 2306 C C . ARG B 1 119 ? 6.426 15.516 -2.607 1 93.5 119 ARG B C 1
ATOM 2308 O O . ARG B 1 119 ? 5.422 14.852 -2.326 1 93.5 119 ARG B O 1
ATOM 2315 N N . THR B 1 120 ? 6.91 15.719 -3.812 1 89.75 120 THR B N 1
ATOM 2316 C CA . THR B 1 120 ? 6.32 15.016 -4.945 1 89.75 120 THR B CA 1
ATOM 2317 C C . THR B 1 120 ? 7.379 14.188 -5.672 1 89.75 120 THR B C 1
ATOM 2319 O O . THR B 1 120 ? 8.578 14.43 -5.523 1 89.75 120 THR B O 1
ATOM 2322 N N . ASP B 1 121 ? 7.066 13 -6.379 1 82.25 121 ASP B N 1
ATOM 2323 C CA . ASP B 1 121 ? 7.98 12.07 -7.043 1 82.25 121 ASP B CA 1
ATOM 2324 C C . ASP B 1 121 ? 8.617 12.719 -8.266 1 82.25 121 ASP B C 1
ATOM 2326 O O . ASP B 1 121 ? 9.68 12.281 -8.727 1 82.25 121 ASP B O 1
ATOM 2330 N N . HIS B 1 122 ? 8.234 13.805 -8.703 1 74.5 122 HIS B N 1
ATOM 2331 C CA . HIS B 1 122 ? 8.773 14.516 -9.859 1 74.5 122 HIS B CA 1
ATOM 2332 C C . HIS B 1 122 ? 8.938 13.586 -11.047 1 74.5 122 HIS B C 1
ATOM 2334 O O . HIS B 1 122 ? 9.852 13.758 -11.859 1 74.5 122 HIS B O 1
ATOM 2340 N N . GLN B 1 123 ? 8.312 12.531 -11.102 1 72.44 123 GLN B N 1
ATOM 2341 C CA . GLN B 1 123 ? 8.484 11.578 -12.188 1 72.44 123 GLN B CA 1
ATOM 2342 C C . GLN B 1 123 ? 7.262 11.57 -13.109 1 72.44 123 GLN B C 1
ATOM 2344 O O . GLN B 1 123 ? 6.129 11.484 -12.641 1 72.44 123 GLN B O 1
ATOM 2349 N N . LYS B 1 124 ? 7.73 11.656 -14.266 1 68.56 124 LYS B N 1
ATOM 2350 C CA . LYS B 1 124 ? 6.664 11.742 -15.258 1 68.56 124 LYS B CA 1
ATOM 2351 C C . LYS B 1 124 ? 6.109 10.359 -15.594 1 68.56 124 LYS B C 1
ATOM 2353 O O . LYS B 1 124 ? 4.918 10.211 -15.883 1 68.56 124 LYS B O 1
ATOM 2358 N N . GLU B 1 125 ? 6.934 9.453 -15.523 1 73.44 125 GLU B N 1
ATOM 2359 C CA . GLU B 1 125 ? 6.504 8.141 -15.992 1 73.44 125 GLU B CA 1
ATOM 2360 C C . GLU B 1 125 ? 6.031 7.266 -14.836 1 73.44 125 GLU B C 1
ATOM 2362 O O . GLU B 1 125 ? 5.172 6.398 -15.016 1 73.44 125 GLU B O 1
ATOM 2367 N N . ALA B 1 126 ? 6.551 7.566 -13.812 1 77.06 126 ALA B N 1
ATOM 2368 C CA . ALA B 1 126 ? 6.219 6.75 -12.648 1 77.06 126 ALA B CA 1
ATOM 2369 C C . ALA B 1 126 ? 5.164 7.43 -11.781 1 77.06 126 ALA B C 1
ATOM 2371 O O . ALA B 1 126 ? 5.176 8.656 -11.625 1 77.06 126 ALA B O 1
ATOM 2372 N N . HIS B 1 127 ? 4.301 6.633 -11.305 1 85.31 127 HIS B N 1
ATOM 2373 C CA . HIS B 1 127 ? 3.291 7.188 -10.414 1 85.31 127 HIS B CA 1
ATOM 2374 C C . HIS B 1 127 ? 3.541 6.762 -8.969 1 85.31 127 HIS B C 1
ATOM 2376 O O . HIS B 1 127 ? 3.889 5.609 -8.703 1 85.31 127 HIS B O 1
ATOM 2382 N N . MET B 1 128 ? 3.502 7.777 -8.188 1 91.06 128 MET B N 1
ATOM 2383 C CA . MET B 1 128 ? 3.334 7.449 -6.773 1 91.06 128 MET B CA 1
ATOM 2384 C C . MET B 1 128 ? 1.967 6.82 -6.52 1 91.06 128 MET B C 1
ATOM 2386 O O . MET B 1 128 ? 0.991 7.531 -6.273 1 91.06 128 MET B O 1
ATOM 2390 N N . HIS B 1 129 ? 2.006 5.523 -6.41 1 94.94 129 HIS B N 1
ATOM 2391 C CA . HIS B 1 129 ? 0.734 4.812 -6.348 1 94.94 129 HIS B CA 1
ATOM 2392 C C . HIS B 1 129 ? 0.517 4.195 -4.969 1 94.94 129 HIS B C 1
ATOM 2394 O O . HIS B 1 129 ? -0.427 3.428 -4.77 1 94.94 129 HIS B O 1
ATOM 2400 N N . HIS B 1 130 ? 1.366 4.57 -4.016 1 96.56 130 HIS B N 1
ATOM 2401 C CA . HIS B 1 130 ? 1.163 4.16 -2.631 1 96.56 130 HIS B CA 1
ATOM 2402 C C . HIS B 1 130 ? -0.13 4.742 -2.066 1 96.56 130 HIS B C 1
ATOM 2404 O O . HIS B 1 130 ? -0.636 5.746 -2.572 1 96.56 130 HIS B O 1
ATOM 2410 N N . LYS B 1 131 ? -0.661 4.07 -1.095 1 97.62 131 LYS B N 1
ATOM 2411 C CA . LYS B 1 131 ? -1.77 4.512 -0.255 1 97.62 131 LYS B CA 1
ATOM 2412 C C . LYS B 1 131 ? -1.565 4.086 1.196 1 97.62 131 LYS B C 1
ATOM 2414 O O . LYS B 1 131 ? -2.287 3.225 1.703 1 97.62 131 LYS B O 1
ATOM 2419 N N . PHE B 1 132 ? -0.619 4.793 1.858 1 98.75 132 PHE B N 1
ATOM 2420 C CA . PHE B 1 132 ? -0.456 4.434 3.262 1 98.75 132 PHE B CA 1
ATOM 2421 C C . PHE B 1 132 ? -0.115 5.664 4.098 1 98.75 132 PHE B C 1
ATOM 2423 O O . PHE B 1 132 ? 0.27 6.703 3.555 1 98.75 132 PHE B O 1
ATOM 2430 N N . ALA B 1 133 ? -0.304 5.523 5.371 1 98.88 133 ALA B N 1
ATOM 2431 C CA . ALA B 1 133 ? 0.04 6.535 6.363 1 98.88 133 ALA B CA 1
ATOM 2432 C C . ALA B 1 133 ? 0.554 5.891 7.648 1 98.88 133 ALA B C 1
ATOM 2434 O O . ALA B 1 133 ? 0.169 4.766 7.984 1 98.88 133 ALA B O 1
ATOM 2435 N N . LEU B 1 134 ? 1.435 6.57 8.266 1 98.88 134 LEU B N 1
ATOM 2436 C CA . LEU B 1 134 ? 1.99 6.191 9.562 1 98.88 134 LEU B CA 1
ATOM 2437 C C . LEU B 1 134 ? 1.644 7.223 10.625 1 98.88 134 LEU B C 1
ATOM 2439 O O . LEU B 1 134 ? 2.012 8.391 10.508 1 98.88 134 LEU B O 1
ATOM 2443 N N . VAL B 1 135 ? 0.869 6.777 11.672 1 98.75 135 VAL B N 1
ATOM 2444 C CA . VAL B 1 135 ? 0.453 7.645 12.773 1 98.75 135 VAL B CA 1
ATOM 2445 C C . VAL B 1 135 ? 1.34 7.398 13.992 1 98.75 135 VAL B C 1
ATOM 2447 O O . VAL B 1 135 ? 1.314 6.312 14.578 1 98.75 135 VAL B O 1
ATOM 2450 N N . ASP B 1 136 ? 2.223 8.297 14.367 1 98.5 136 ASP B N 1
ATOM 2451 C CA . ASP B 1 136 ? 3.123 8.297 15.516 1 98.5 136 ASP B CA 1
ATOM 2452 C C . ASP B 1 136 ? 4.109 7.137 15.445 1 98.5 136 ASP B C 1
ATOM 2454 O O . ASP B 1 136 ? 4.602 6.668 16.469 1 98.5 136 ASP B O 1
ATOM 2458 N N . GLY B 1 137 ? 4.203 6.57 14.305 1 97.25 137 GLY B N 1
ATOM 2459 C CA . GLY B 1 137 ? 5.125 5.465 14.117 1 97.25 137 GLY B CA 1
ATOM 2460 C C . GLY B 1 137 ? 4.656 4.176 14.758 1 97.25 137 GLY B C 1
ATOM 2461 O O . GLY B 1 137 ? 5.418 3.213 14.867 1 97.25 137 GLY B O 1
ATOM 2462 N N . THR B 1 138 ? 3.434 4.117 15.125 1 97 138 THR B N 1
ATOM 2463 C CA . THR B 1 138 ? 2.953 2.943 15.852 1 97 138 THR B CA 1
ATOM 2464 C C . THR B 1 138 ? 1.701 2.375 15.188 1 97 138 THR B C 1
ATOM 2466 O O . THR B 1 138 ? 1.305 1.242 15.469 1 97 138 THR B O 1
ATOM 2469 N N . THR B 1 139 ? 1.097 3.125 14.32 1 98.31 139 THR B N 1
ATOM 2470 C CA . THR B 1 139 ? -0.094 2.68 13.602 1 98.31 139 THR B CA 1
ATOM 2471 C C . THR B 1 139 ? 0.094 2.824 12.102 1 98.31 139 THR B C 1
ATOM 2473 O O . THR B 1 139 ? 0.529 3.873 11.617 1 98.31 139 THR B O 1
ATOM 2476 N N . LEU B 1 140 ? -0.181 1.732 11.398 1 98.75 140 LEU B N 1
ATOM 2477 C CA . LEU B 1 140 ? -0.122 1.704 9.938 1 98.75 140 LEU B CA 1
ATOM 2478 C C . LEU B 1 140 ? -1.524 1.689 9.336 1 98.75 140 LEU B C 1
ATOM 2480 O O . LEU B 1 140 ? -2.389 0.933 9.789 1 98.75 140 LEU B O 1
ATOM 2484 N N . VAL B 1 141 ? -1.742 2.619 8.43 1 98.75 141 VAL B N 1
ATOM 2485 C CA . VAL B 1 141 ? -2.914 2.629 7.559 1 98.75 141 VAL B CA 1
ATOM 2486 C C . VAL B 1 141 ? -2.496 2.318 6.125 1 98.75 141 VAL B C 1
ATOM 2488 O O . VAL B 1 141 ? -1.627 2.99 5.562 1 98.75 141 VAL B O 1
ATOM 2491 N N . ASN B 1 142 ? -3.021 1.269 5.52 1 98.69 142 ASN B N 1
ATOM 2492 C CA . ASN B 1 142 ? -2.705 0.96 4.129 1 98.69 142 ASN B CA 1
ATOM 2493 C C . ASN B 1 142 ? -3.869 0.263 3.43 1 98.69 142 ASN B C 1
ATOM 2495 O O . ASN B 1 142 ? -4.773 -0.253 4.086 1 98.69 142 ASN B O 1
ATOM 2499 N N . GLY B 1 143 ? -3.857 0.22 2.105 1 98.56 143 GLY B N 1
ATOM 2500 C CA . GLY B 1 143 ? -4.879 -0.455 1.319 1 98.56 143 GLY B CA 1
ATOM 2501 C C . GLY B 1 143 ? -5.004 0.091 -0.091 1 98.56 143 GLY B C 1
ATOM 2502 O O . GLY B 1 143 ? -4.012 0.519 -0.687 1 98.56 143 GLY B O 1
ATOM 2503 N N . SER B 1 144 ? -6.25 -0.041 -0.607 1 98.31 144 SER B N 1
ATOM 2504 C CA . SER B 1 144 ? -6.516 0.354 -1.987 1 98.31 144 SER B CA 1
ATOM 2505 C C . SER B 1 144 ? -7.027 1.788 -2.062 1 98.31 144 SER B C 1
ATOM 2507 O O . SER B 1 144 ? -7.055 2.387 -3.141 1 98.31 144 SER B O 1
ATOM 2509 N N . PHE B 1 145 ? -7.285 2.461 -0.974 1 98.25 145 PHE B N 1
ATOM 2510 C CA . PHE B 1 145 ? -8.094 3.668 -0.849 1 98.25 145 PHE B CA 1
ATOM 2511 C C . PHE B 1 145 ? -7.285 4.906 -1.21 1 98.25 145 PHE B C 1
ATOM 2513 O O . PHE B 1 145 ? -6.387 5.305 -0.464 1 98.25 145 PHE B O 1
ATOM 2520 N N . ASN B 1 146 ? -7.637 5.539 -2.402 1 95.81 146 ASN B N 1
ATOM 2521 C CA . ASN B 1 146 ? -7.148 6.891 -2.67 1 95.81 146 ASN B CA 1
ATOM 2522 C C . ASN B 1 146 ? -7.871 7.926 -1.813 1 95.81 146 ASN B C 1
ATOM 2524 O O . ASN B 1 146 ? -9.055 7.777 -1.521 1 95.81 146 ASN B O 1
ATOM 2528 N N . TRP B 1 147 ? -7.129 8.938 -1.46 1 97.06 147 TRP B N 1
ATOM 2529 C CA . TRP B 1 147 ? -7.758 9.93 -0.598 1 97.06 147 TRP B CA 1
ATOM 2530 C C . TRP B 1 147 ? -8.625 10.883 -1.411 1 97.06 147 TRP B C 1
ATOM 2532 O O . TRP B 1 147 ? -8.383 12.094 -1.435 1 97.06 147 TRP B O 1
ATOM 2542 N N . THR B 1 148 ? -9.68 10.305 -2.043 1 96 148 THR B N 1
ATOM 2543 C CA . THR B 1 148 ? -10.57 11.039 -2.932 1 96 148 THR B CA 1
ATOM 2544 C C . THR B 1 148 ? -12.031 10.844 -2.518 1 96 148 THR B C 1
ATOM 2546 O O . THR B 1 148 ? -12.359 9.891 -1.814 1 96 148 THR B O 1
ATOM 2549 N N . ARG B 1 149 ? -12.828 11.773 -3 1 95.25 149 ARG B N 1
ATOM 2550 C CA . ARG B 1 149 ? -14.258 11.656 -2.746 1 95.25 149 ARG B CA 1
ATOM 2551 C C . ARG B 1 149 ? -14.844 10.438 -3.449 1 95.25 149 ARG B C 1
ATOM 2553 O O . ARG B 1 149 ? -15.75 9.789 -2.924 1 95.25 149 ARG B O 1
ATOM 2560 N N . ALA B 1 150 ? -14.359 10.18 -4.641 1 94.69 150 ALA B N 1
ATOM 2561 C CA . ALA B 1 150 ? -14.82 9.008 -5.383 1 94.69 150 ALA B CA 1
ATOM 2562 C C . ALA B 1 150 ? -14.492 7.723 -4.629 1 94.69 150 ALA B C 1
ATOM 2564 O O . ALA B 1 150 ? -15.273 6.766 -4.652 1 94.69 150 ALA B O 1
ATOM 2565 N N . ALA B 1 151 ? -13.398 7.633 -3.971 1 97 151 ALA B N 1
ATOM 2566 C CA . ALA B 1 151 ? -13.023 6.469 -3.174 1 97 151 ALA B CA 1
ATOM 2567 C C . ALA B 1 151 ? -13.953 6.297 -1.979 1 97 151 ALA B C 1
ATOM 2569 O O . ALA B 1 151 ? -14.242 5.172 -1.565 1 97 151 ALA B O 1
ATOM 2570 N N . VAL B 1 152 ? -14.445 7.406 -1.442 1 97.94 152 VAL B N 1
ATOM 2571 C CA . VAL B 1 152 ? -15.328 7.363 -0.282 1 97.94 152 VAL B CA 1
ATOM 2572 C C . VAL B 1 152 ? -16.719 6.898 -0.709 1 97.94 152 VAL B C 1
ATOM 2574 O O . VAL B 1 152 ? -17.328 6.066 -0.04 1 97.94 152 VAL B O 1
ATOM 2577 N N . LEU B 1 153 ? -17.172 7.379 -1.896 1 96.88 153 LEU B N 1
ATOM 2578 C CA . LEU B 1 153 ? -18.609 7.309 -2.139 1 96.88 153 LEU B CA 1
ATOM 2579 C C . LEU B 1 153 ? -18.938 6.32 -3.258 1 96.88 153 LEU B C 1
ATOM 2581 O O . LEU B 1 153 ? -20.062 5.867 -3.387 1 96.88 153 LEU B O 1
ATOM 2585 N N . THR B 1 154 ? -17.969 6.008 -4.098 1 94.94 154 THR B N 1
ATOM 2586 C CA . THR B 1 154 ? -18.328 5.312 -5.332 1 94.94 154 THR B CA 1
ATOM 2587 C C . THR B 1 154 ? -17.516 4.027 -5.477 1 94.94 154 THR B C 1
ATOM 2589 O O . THR B 1 154 ? -18.078 2.959 -5.723 1 94.94 154 THR B O 1
ATOM 2592 N N . ASN B 1 155 ? -16.281 4.082 -5.285 1 95.12 155 ASN B N 1
ATOM 2593 C CA . ASN B 1 155 ? -15.398 2.945 -5.547 1 95.12 155 ASN B CA 1
ATOM 2594 C C . ASN B 1 155 ? -15.484 1.905 -4.434 1 95.12 155 ASN B C 1
ATOM 2596 O O . ASN B 1 155 ? -15.82 2.234 -3.297 1 95.12 155 ASN B O 1
ATOM 2600 N N . TYR B 1 156 ? -15.227 0.649 -4.801 1 96.38 156 TYR B N 1
ATOM 2601 C CA . TYR B 1 156 ? -14.977 -0.385 -3.805 1 96.38 156 TYR B CA 1
ATOM 2602 C C . TYR B 1 156 ? -13.516 -0.368 -3.361 1 96.38 156 TYR B C 1
ATOM 2604 O O . TYR B 1 156 ? -12.617 -0.605 -4.164 1 96.38 156 TYR B O 1
ATOM 2612 N N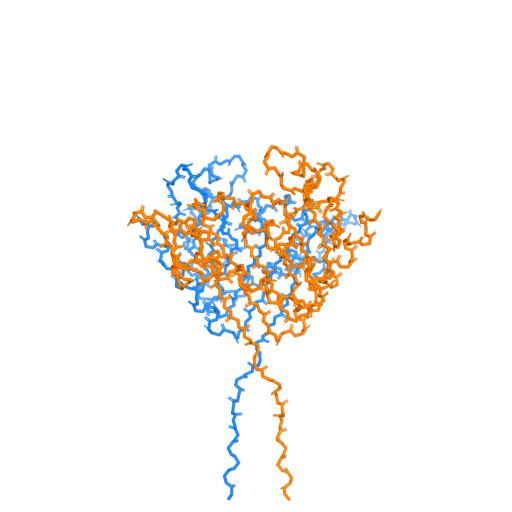 . GLU B 1 157 ? -13.336 -0.034 -2.068 1 97.81 157 GLU B N 1
ATOM 2613 C CA . GLU B 1 157 ? -12 0.16 -1.509 1 97.81 157 GLU B CA 1
ATOM 2614 C C . GLU B 1 157 ? -11.867 -0.526 -0.153 1 97.81 157 GLU B C 1
ATOM 2616 O O . GLU B 1 157 ? -12.867 -0.842 0.492 1 97.81 157 GLU B O 1
ATOM 2621 N N . ASN B 1 158 ? -10.609 -0.76 0.207 1 98.62 158 ASN B N 1
ATOM 2622 C CA . ASN B 1 158 ? -10.312 -1.226 1.557 1 98.62 158 ASN B CA 1
ATOM 2623 C C . ASN B 1 158 ? -9.18 -0.424 2.188 1 98.62 158 ASN B C 1
ATOM 2625 O O . ASN B 1 158 ? -8.297 0.07 1.485 1 98.62 158 ASN B O 1
ATOM 2629 N N . VAL B 1 159 ? -9.219 -0.326 3.508 1 98.75 159 VAL B N 1
ATOM 2630 C CA . VAL B 1 159 ? -8.164 0.208 4.359 1 98.75 159 VAL B CA 1
ATOM 2631 C C . VAL B 1 159 ? -7.895 -0.754 5.516 1 98.75 159 VAL B C 1
ATOM 2633 O O . VAL B 1 159 ? -8.812 -1.132 6.246 1 98.75 159 VAL B O 1
ATOM 2636 N N . ALA B 1 160 ? -6.672 -1.186 5.684 1 98.69 160 ALA B N 1
ATOM 2637 C CA . ALA B 1 160 ? -6.25 -1.938 6.859 1 98.69 160 ALA B CA 1
ATOM 2638 C C . ALA B 1 160 ? -5.559 -1.027 7.871 1 98.69 160 ALA B C 1
ATOM 2640 O O . ALA B 1 160 ? -4.676 -0.243 7.508 1 98.69 160 ALA B O 1
ATOM 2641 N N . ILE B 1 161 ? -6.039 -1.12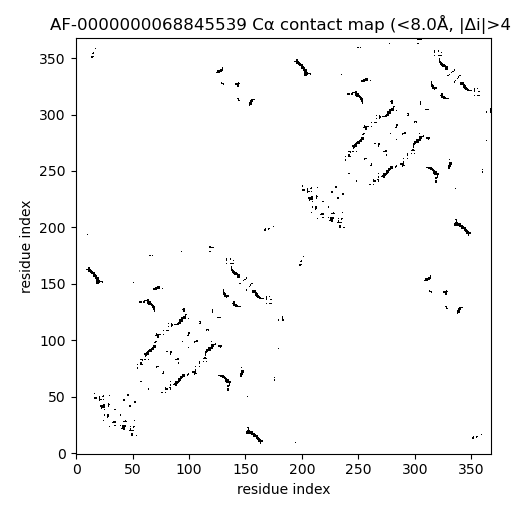9 9.086 1 98.5 161 ILE B N 1
ATOM 2642 C CA . ILE B 1 161 ? -5.422 -0.41 10.195 1 98.5 161 ILE B CA 1
ATOM 2643 C C . ILE B 1 161 ? -4.723 -1.398 11.133 1 98.5 161 ILE B C 1
ATOM 2645 O O . ILE B 1 161 ? -5.352 -2.326 11.641 1 98.5 161 ILE B O 1
ATOM 2649 N N . THR B 1 162 ? -3.41 -1.213 11.336 1 97.44 162 THR B N 1
ATOM 2650 C CA . THR B 1 162 ? -2.607 -2.115 12.156 1 97.44 162 THR B CA 1
ATOM 2651 C C . THR B 1 162 ? -1.811 -1.336 13.195 1 97.44 162 THR B C 1
ATOM 2653 O O . THR B 1 162 ? -1.068 -0.412 12.852 1 97.44 162 THR B O 1
ATOM 2656 N N . SER B 1 163 ? -1.991 -1.746 14.391 1 95.81 163 SER B N 1
ATOM 2657 C CA . SER B 1 163 ? -1.163 -1.223 15.477 1 95.81 163 SER B CA 1
ATOM 2658 C C . SER B 1 163 ? -0.473 -2.35 16.234 1 95.81 163 SER B C 1
ATOM 2660 O O . SER B 1 163 ? -0.942 -3.488 16.234 1 95.81 163 SER B O 1
ATOM 2662 N N . GLY B 1 164 ? 0.621 -2.043 16.844 1 89 164 GLY B N 1
ATOM 2663 C CA . GLY B 1 164 ? 1.334 -3.041 17.625 1 89 164 GLY B CA 1
ATOM 2664 C C . GLY B 1 164 ? 2.043 -4.074 16.766 1 89 164 GLY B C 1
ATOM 2665 O O . GLY B 1 164 ? 2.135 -5.242 17.156 1 89 164 GLY B O 1
ATOM 2666 N N . ALA B 1 165 ? 2.42 -3.777 15.648 1 93.06 165 ALA B N 1
ATOM 2667 C CA . ALA B 1 165 ? 3.186 -4.621 14.734 1 93.06 165 ALA B CA 1
ATOM 2668 C C . ALA B 1 165 ? 4.484 -3.938 14.32 1 93.06 165 ALA B C 1
ATOM 2670 O O . ALA B 1 165 ? 4.645 -3.539 13.164 1 93.06 165 ALA B O 1
ATOM 2671 N N . PRO B 1 166 ? 5.426 -3.932 15.25 1 93.94 166 PRO B N 1
ATOM 2672 C CA . PRO B 1 166 ? 6.621 -3.121 15 1 93.94 166 PRO B CA 1
ATOM 2673 C C . PRO B 1 166 ? 7.41 -3.59 13.781 1 93.94 166 PRO B C 1
ATOM 2675 O O . PRO B 1 166 ? 8.055 -2.779 13.109 1 93.94 166 PRO B O 1
ATOM 2678 N N . GLY B 1 167 ? 7.383 -4.875 13.516 1 95.25 167 GLY B N 1
ATOM 2679 C CA . GLY B 1 167 ? 8.062 -5.359 12.328 1 95.25 167 GLY B CA 1
ATOM 2680 C C . GLY B 1 167 ? 7.5 -4.781 11.039 1 95.25 167 GLY B C 1
ATOM 2681 O O . GLY B 1 167 ? 8.219 -4.129 10.281 1 95.25 167 GLY B O 1
ATOM 2682 N N . LEU B 1 168 ? 6.219 -4.961 10.82 1 97.19 168 LEU B N 1
ATOM 2683 C CA . LEU B 1 168 ? 5.543 -4.469 9.617 1 97.19 168 LEU B CA 1
ATOM 2684 C C . LEU B 1 168 ? 5.621 -2.949 9.539 1 97.19 168 LEU B C 1
ATOM 2686 O O . LEU B 1 168 ? 5.926 -2.393 8.484 1 97.19 168 LEU B O 1
ATOM 2690 N N . ILE B 1 169 ? 5.355 -2.297 10.656 1 98.06 169 ILE B N 1
ATOM 2691 C CA . ILE B 1 169 ? 5.336 -0.839 10.703 1 98.06 169 ILE B CA 1
ATOM 2692 C C . ILE B 1 169 ? 6.734 -0.297 10.414 1 98.06 169 ILE B C 1
ATOM 2694 O O . ILE B 1 169 ? 6.887 0.726 9.742 1 98.06 169 ILE B O 1
ATOM 2698 N N . GLY B 1 170 ? 7.715 -1.05 10.891 1 98.19 170 GLY B N 1
ATOM 2699 C CA . GLY B 1 170 ? 9.086 -0.671 10.594 1 98.19 170 GLY B CA 1
ATOM 2700 C C . GLY B 1 170 ? 9.422 -0.741 9.117 1 98.19 170 GLY B C 1
ATOM 2701 O O . GLY B 1 170 ? 10.172 0.09 8.602 1 98.19 170 GLY B O 1
ATOM 2702 N N . GLU B 1 171 ? 8.922 -1.669 8.445 1 98.56 171 GLU B N 1
ATOM 2703 C CA . GLU B 1 171 ? 9.156 -1.803 7.012 1 98.56 171 GLU B CA 1
ATOM 2704 C C . GLU B 1 171 ? 8.547 -0.635 6.238 1 98.56 171 GLU B C 1
ATOM 2706 O O . GLU B 1 171 ? 9.18 -0.081 5.34 1 98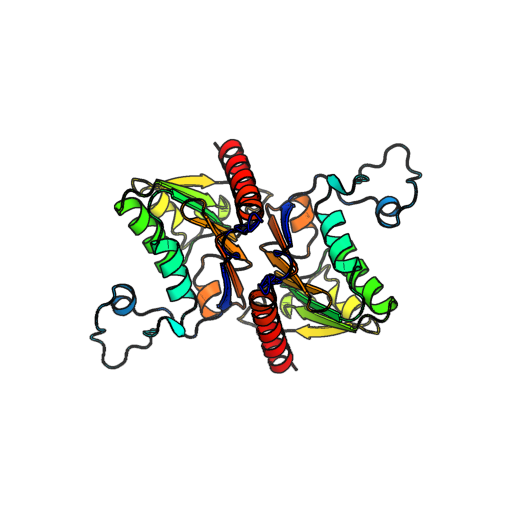.56 171 GLU B O 1
ATOM 2711 N N . TYR B 1 172 ? 7.352 -0.249 6.578 1 98.81 172 TYR B N 1
ATOM 2712 C CA . TYR B 1 172 ? 6.711 0.889 5.926 1 98.81 172 TYR B CA 1
ATOM 2713 C C . TYR B 1 172 ? 7.43 2.189 6.27 1 98.81 172 TYR B C 1
ATOM 2715 O O . TYR B 1 172 ? 7.512 3.096 5.438 1 98.81 172 TYR B O 1
ATOM 2723 N N . THR B 1 173 ? 7.852 2.27 7.504 1 98.75 173 THR B N 1
ATOM 2724 C CA . THR B 1 173 ? 8.602 3.449 7.926 1 98.75 173 THR B CA 1
ATOM 2725 C C . THR B 1 173 ? 9.875 3.6 7.102 1 98.75 173 THR B C 1
ATOM 2727 O O . THR B 1 173 ? 10.195 4.699 6.641 1 98.75 173 THR B O 1
ATOM 2730 N N . ARG B 1 174 ? 10.57 2.527 6.91 1 98.69 174 ARG B N 1
ATOM 2731 C CA . ARG B 1 174 ? 11.797 2.564 6.121 1 98.69 174 ARG B CA 1
ATOM 2732 C C . ARG B 1 174 ? 11.508 2.949 4.672 1 98.69 174 ARG B C 1
ATOM 2734 O O . ARG B 1 174 ? 12.281 3.684 4.055 1 98.69 174 ARG B O 1
ATOM 2741 N N . GLU B 1 175 ? 10.461 2.428 4.168 1 98.56 175 GLU B N 1
ATOM 2742 C CA . GLU B 1 175 ? 10.078 2.785 2.803 1 98.56 175 GLU B CA 1
ATOM 2743 C C . GLU B 1 175 ? 9.758 4.273 2.689 1 98.56 175 GLU B C 1
ATOM 2745 O O . GLU B 1 175 ? 10.156 4.93 1.728 1 98.56 175 GLU B O 1
ATOM 2750 N N . PHE B 1 176 ? 9 4.824 3.631 1 98.69 176 PHE B N 1
ATOM 2751 C CA . PHE B 1 176 ? 8.688 6.25 3.627 1 98.69 176 PHE B CA 1
ATOM 2752 C C . PHE B 1 176 ? 9.961 7.082 3.654 1 98.69 176 PHE B C 1
ATOM 2754 O O . PHE B 1 176 ? 10.102 8.039 2.891 1 98.69 176 PHE B O 1
ATOM 2761 N N . GLU B 1 177 ? 10.844 6.652 4.52 1 98.5 177 GLU B N 1
ATOM 2762 C CA . GLU B 1 177 ? 12.094 7.398 4.66 1 98.5 177 GLU B CA 1
ATOM 2763 C C . GLU B 1 177 ? 12.914 7.34 3.379 1 98.5 177 GLU B C 1
ATOM 2765 O O . GLU B 1 177 ? 13.555 8.32 2.998 1 98.5 177 GLU B O 1
ATOM 2770 N N . ARG B 1 178 ? 12.938 6.281 2.873 1 97.69 178 ARG B N 1
ATOM 2771 C CA . ARG B 1 178 ? 13.656 6.129 1.61 1 97.69 178 ARG B CA 1
ATOM 2772 C C . ARG B 1 178 ? 13.102 7.078 0.551 1 97.69 178 ARG B C 1
ATOM 2774 O O . ARG B 1 178 ? 13.867 7.789 -0.108 1 97.69 178 ARG B O 1
ATOM 2781 N N . LEU B 1 179 ? 11.844 7.043 0.322 1 96.69 179 LEU B N 1
ATOM 2782 C CA . LEU B 1 179 ? 11.203 7.902 -0.663 1 96.69 179 LEU B CA 1
ATOM 2783 C C . LEU B 1 179 ? 11.375 9.375 -0.299 1 96.69 179 LEU B C 1
ATOM 2785 O O . LEU B 1 179 ? 11.57 10.219 -1.178 1 96.69 179 LEU B O 1
ATOM 2789 N N . TRP B 1 180 ? 11.227 9.664 1.062 1 97.06 180 TRP B N 1
ATOM 2790 C CA . TRP B 1 180 ? 11.375 11.031 1.545 1 97.06 180 TRP B CA 1
ATOM 2791 C C . TRP B 1 180 ? 12.742 11.594 1.186 1 97.06 180 TRP B C 1
ATOM 2793 O O . TRP B 1 180 ? 12.867 12.766 0.825 1 97.06 180 TRP B O 1
ATOM 2803 N N . ARG B 1 181 ? 13.75 10.742 1.222 1 96.44 181 ARG B N 1
ATOM 2804 C CA . ARG B 1 181 ? 15.109 11.148 0.868 1 96.44 181 ARG B CA 1
ATOM 2805 C C . ARG B 1 181 ? 15.266 11.273 -0.644 1 96.44 181 ARG B C 1
ATOM 2807 O O . ARG B 1 181 ? 15.922 12.195 -1.132 1 96.44 181 ARG B O 1
ATOM 2814 N N . ALA B 1 182 ? 14.672 10.461 -1.306 1 93.5 182 ALA B N 1
ATOM 2815 C CA . ALA B 1 182 ? 14.812 10.414 -2.76 1 93.5 182 ALA B CA 1
ATOM 2816 C C . ALA B 1 182 ? 14.18 11.641 -3.408 1 93.5 182 ALA B C 1
ATOM 2818 O O . ALA B 1 182 ? 14.633 12.102 -4.457 1 93.5 182 ALA B O 1
ATOM 2819 N N . PHE B 1 183 ? 13.117 12.125 -2.834 1 91.12 183 PHE B N 1
ATOM 2820 C CA . PHE B 1 183 ? 12.359 13.195 -3.471 1 91.12 183 PHE B CA 1
ATOM 2821 C C . PHE B 1 183 ? 12.695 14.539 -2.844 1 91.12 183 PHE B C 1
ATOM 2823 O O . PHE B 1 183 ? 11.953 15.508 -3.008 1 91.12 183 PHE B O 1
ATOM 2830 N N . ALA B 1 184 ? 13.75 14.695 -2.102 1 87.44 184 ALA B N 1
ATOM 2831 C CA . ALA B 1 184 ? 14.211 15.945 -1.513 1 87.44 184 ALA B CA 1
ATOM 2832 C C . ALA B 1 184 ? 14.711 16.906 -2.59 1 87.44 184 ALA B C 1
ATOM 2834 O O . ALA B 1 184 ? 15.242 16.484 -3.613 1 87.44 184 ALA B O 1
#

Nearest PDB structures (foldseek):
  1byr-assembly1_A  TM=9.039E-01  e=1.108E-13  Salmonella enterica subsp. enterica serovar Typhimurium
  4gel-assembly1_B  TM=7.848E-01  e=7.618E-14  Drosophila melanogaster
  8v05-assembly1_A-2  TM=7.208E-01  e=3.120E-09  Mus musculus
  8v07-assembly1_A  TM=7.215E-01  e=4.832E-09  Mus musculus
  8v06-assembly2_C  TM=6.973E-01  e=2.431E-09  Mus musculus

InterPro domains:
  IPR000571 Zinc finger, CCCH-type [PS50103] (20-47)
  IPR025202 Cardiolipin synthase-like, phospholipase D-like domain [PF13091] (54-180)
  IPR051406 Phospholipase D domain-containing protein [PTHR43856] (14-183)

Sequence (368 aa):
MGACLSIAGPLPQQRALFFPDRAMPCRQALKGQPCRRKHCTYEHDASRSSLMQLLAVIGDATTTLDVCVFTITCNELADAIIAAAKRKVRVRVITDDIQATSQGSDVSELARTPGVTLRTDHQKEAHMHHKFALVDGTTLVNGSFNWTRAAVLTNYENVAITSGAPGLIGEYTREFERLWRAFAMGACLSIAGPLPQQRALFFPDRAMPCRQALKGQPCRRKHCTYEHDASRSSLMQLLAVIGDATTTLDVCVFTITCNELADAIIAAAKRKVRVRVITDDIQATSQGSDVSELARTPGVTLRTDHQKEAHMHHKFALVDGTTLVNGSFNWTRAAVLTNYENVAITSGAPGLIGEYTREFERLWRAFA

Radius of gyration: 21.35 Å; Cα contacts (8 Å, |Δi|>4): 779; chains: 2; bounding box: 58×54×65 Å

Solvent-accessible surface area (backbone atoms only — not comparable to full-atom values): 19175 Å² total; per-residue (Å²): 135,82,80,77,72,75,74,67,68,73,74,55,49,60,44,73,37,61,33,47,27,91,46,59,68,28,72,37,40,74,69,74,40,84,72,89,58,90,78,62,81,44,38,70,52,55,92,70,24,43,64,53,48,51,49,51,56,61,62,63,39,67,55,30,36,41,37,35,30,34,44,47,48,24,64,72,59,54,48,47,54,52,52,36,17,73,69,63,14,46,31,40,38,37,31,17,49,70,41,43,70,35,92,70,37,42,44,61,61,46,55,70,35,74,50,37,47,69,39,40,66,79,44,90,84,37,41,41,42,29,26,35,35,34,36,57,79,51,32,35,37,35,14,33,45,51,45,30,53,56,36,41,56,47,18,33,25,33,39,40,39,40,28,61,45,67,70,43,44,47,54,53,49,51,50,50,52,52,51,56,59,71,41,104,137,85,81,80,72,76,76,67,67,74,72,54,51,60,45,73,39,61,33,46,28,91,47,59,68,28,72,38,39,74,70,73,38,82,71,86,59,92,76,62,80,44,38,72,51,55,92,71,24,40,65,53,48,51,49,50,56,61,62,64,38,67,53,30,36,42,38,34,29,33,43,48,47,23,65,72,59,52,49,47,53,52,52,36,17,75,68,62,14,45,30,40,38,38,31,18,47,71,40,42,72,34,92,68,36,44,44,63,61,46,54,68,36,75,48,38,46,69,39,40,67,77,42,87,84,36,42,42,42,29,27,37,34,33,36,55,79,52,32,36,38,35,15,35,45,52,46,32,53,56,34,43,56,47,18,32,24,33,37,40,40,39,27,62,44,66,69,44,45,47,53,53,49,50,51,50,49,49,51,55,61,69,42,105

Secondary structure (DSSP, 8-state):
---------PPPEEEEEEE--SSPBPHHHHTT-----TT--SB--GGG-HHHHHHHHHHT-SSEEEEEES-B--HHHHHHHHHHHHTT-EEEEEE-HHHHTSTT--HHHHHHSTTEEEEE---SS--B--EEEEETTTEEEEES--BSHHHHHTSBEEEEEEES-HHHHHHHHHHHHHHHHHT-/---------PPPEEEEEEE--SSPBPHHHHTT-----TT--SB--GGG-HHHHHHHHHHT-SSEEEEEES-B--HHHHHHHHHHHHTT-EEEEEE-HHHHTSTT--HHHHHHSTTEEEEE---SS--B--EEEEETTTEEEEES--BSHHHHHTSBEEEEEEES-HHHHHHHHHHHHHHHHHT-